Protein AF-Q8WR33-F1 (afdb_monomer_lite)

GO terms:
  GO:0005576 extracellular region (C, IDA)

Radius of gyration: 24.55 Å; chains: 1; bounding box: 61×37×87 Å

Foldseek 3Di:
DVVVVVVVVVVVVVVLVVLLVQLLVCLQVLVLVSNQVSVVPHDPDQPLVSLVVSCVVCVVPLVSLVSSLVNLLPHPDLVSSVVNLVSSVVSCVVNVVLLAPSLLSSLVSCVVVVVPDDDPNCSHLVNVLVVCLVCLLVLNCVRVQVCCVVPVVSNVVSLVVNLVVCLVPPDPSRLVSNLQVLVSHDDLLSSLSSLLSSLVSCLSCVVPDPCLVSLLSSLVSLVVSCVVCVPPDPVSVVSSVVSQVSSCSHPVSDGSVRSPVVNVVVVVD

pLDDT: mean 90.5, std 7.99, range [42.62, 97.31]

Sequence (269 aa):
MAGQRHLIEQAWQYGAQLQHELMLTSMESDRVQRALVLHSMLVNASLAEMVKESYQTHGADGRMVVRMLKFVRLLPGADERVAVYKQLAELLKSNGQDGRFPAVIFSTDVRQLEDRYKPDHAQYEGKVVERWLAELQAGTFHEVVEFARDYPEYFARVEEPLYETLKQQWSAEGLDRMVSFPNALPVGVQRVRALRALLETLLQHQGEQNNDVYLIRLAHETGRVEATVGQADAAVRQALDDVKKLFEQFKYQRGFPDYEALYKLFKGL

Organism: Anopheles gambiae (NCBI:txid7165)

Structure (mmCIF, N/CA/C/O backbone):
data_AF-Q8WR33-F1
#
_entry.id   AF-Q8WR33-F1
#
loop_
_atom_site.group_PDB
_atom_site.id
_atom_site.type_symbol
_atom_site.label_atom_id
_atom_site.label_alt_id
_atom_site.label_comp_id
_atom_site.label_asym_id
_atom_site.label_entity_id
_atom_site.label_seq_id
_atom_site.pdbx_PDB_ins_code
_atom_site.Cartn_x
_atom_site.Cartn_y
_atom_site.Cartn_z
_atom_site.occupancy
_atom_site.B_iso_or_equiv
_atom_site.auth_seq_id
_atom_site.auth_comp_id
_atom_site.auth_asym_id
_atom_site.auth_atom_id
_atom_site.pdbx_PDB_model_num
ATOM 1 N N . MET A 1 1 ? 27.072 0.225 -56.769 1.00 57.28 1 MET A N 1
ATOM 2 C CA . MET A 1 1 ? 27.738 -0.152 -55.499 1.00 57.28 1 MET A CA 1
ATOM 3 C C . MET A 1 1 ? 27.413 0.808 -54.348 1.00 57.28 1 MET A C 1
ATOM 5 O O . MET A 1 1 ? 26.972 0.320 -53.319 1.00 57.28 1 MET A O 1
ATOM 9 N N . ALA A 1 2 ? 27.540 2.139 -54.493 1.00 59.50 2 ALA A N 1
ATOM 10 C CA . ALA A 1 2 ? 27.207 3.093 -53.414 1.00 59.50 2 ALA A CA 1
ATOM 11 C C . ALA A 1 2 ? 25.702 3.144 -53.045 1.00 59.50 2 ALA A C 1
ATOM 13 O O . ALA A 1 2 ? 25.361 3.109 -51.869 1.00 59.50 2 ALA A O 1
ATOM 14 N N . GLY A 1 3 ? 24.796 3.123 -54.033 1.00 64.94 3 GLY A N 1
ATOM 15 C CA . GLY A 1 3 ? 23.343 3.162 -53.780 1.00 64.94 3 GLY A CA 1
ATOM 16 C C . GLY A 1 3 ? 22.765 1.913 -53.096 1.00 64.94 3 GLY A C 1
ATOM 17 O O . GLY A 1 3 ? 21.827 2.022 -52.319 1.00 64.94 3 GLY A O 1
ATOM 18 N N . GLN A 1 4 ? 23.350 0.729 -53.317 1.00 68.44 4 GLN A N 1
ATOM 19 C CA . GLN A 1 4 ? 22.922 -0.509 -52.646 1.00 68.44 4 GLN A CA 1
ATOM 20 C C . GLN A 1 4 ? 23.341 -0.555 -51.172 1.00 68.44 4 GLN A C 1
ATOM 22 O O . GLN A 1 4 ? 22.573 -1.041 -50.352 1.00 68.44 4 GLN A O 1
ATOM 27 N N . ARG A 1 5 ? 24.523 -0.025 -50.819 1.00 71.31 5 ARG A N 1
ATOM 28 C CA . ARG A 1 5 ? 24.928 0.099 -49.408 1.00 71.31 5 ARG A CA 1
ATOM 29 C C . ARG A 1 5 ? 24.012 1.049 -48.645 1.00 71.31 5 ARG A C 1
ATOM 31 O O . ARG A 1 5 ? 23.553 0.690 -47.571 1.00 71.31 5 ARG A O 1
ATOM 38 N N . HIS A 1 6 ? 23.673 2.188 -49.247 1.00 77.25 6 HIS A N 1
ATOM 39 C CA . HIS A 1 6 ? 22.776 3.161 -48.629 1.00 77.25 6 HIS A CA 1
ATOM 40 C C . HIS A 1 6 ? 21.362 2.602 -48.378 1.00 77.25 6 HIS A C 1
ATOM 42 O O . HIS A 1 6 ? 20.799 2.811 -47.310 1.00 77.25 6 HIS A O 1
ATOM 48 N N . LEU A 1 7 ? 20.807 1.829 -49.322 1.00 78.81 7 LEU A N 1
ATOM 49 C CA . LEU A 1 7 ? 19.505 1.168 -49.147 1.00 78.81 7 LEU A CA 1
ATOM 50 C C . LEU A 1 7 ? 19.521 0.105 -48.041 1.00 78.81 7 LEU A C 1
ATOM 52 O O . LEU A 1 7 ? 18.553 -0.026 -47.298 1.00 78.81 7 LEU A O 1
ATOM 56 N N . ILE A 1 8 ? 20.618 -0.648 -47.920 1.00 80.31 8 ILE A N 1
ATOM 57 C CA . ILE A 1 8 ? 20.788 -1.621 -46.837 1.00 80.31 8 ILE A CA 1
ATOM 58 C C . ILE A 1 8 ? 20.859 -0.881 -45.497 1.00 80.31 8 ILE A C 1
ATOM 60 O O . ILE A 1 8 ? 20.110 -1.219 -44.590 1.00 80.31 8 ILE A O 1
ATOM 64 N N . GLU A 1 9 ? 21.677 0.166 -45.379 1.00 81.25 9 GLU A N 1
ATOM 65 C CA . GLU A 1 9 ? 21.775 0.982 -44.158 1.00 81.25 9 GLU A CA 1
ATOM 66 C C . GLU A 1 9 ? 20.418 1.560 -43.725 1.00 81.25 9 GLU A C 1
ATOM 68 O O . GLU A 1 9 ? 20.054 1.445 -42.556 1.00 81.25 9 GLU A O 1
ATOM 73 N N . GLN A 1 10 ? 19.629 2.097 -44.662 1.00 82.56 10 GLN A N 1
ATOM 74 C CA . GLN A 1 10 ? 18.275 2.589 -44.382 1.00 82.56 10 GLN A CA 1
ATOM 75 C C . GLN A 1 10 ? 17.331 1.476 -43.905 1.00 82.56 10 GLN A C 1
ATOM 77 O O . GLN A 1 10 ? 16.576 1.673 -42.955 1.00 82.56 10 GLN A O 1
ATOM 82 N N . ALA A 1 11 ? 17.380 0.292 -44.524 1.00 80.75 11 ALA A N 1
ATOM 83 C CA . ALA A 1 11 ? 16.562 -0.847 -44.110 1.00 80.75 11 ALA A CA 1
ATOM 84 C C . ALA A 1 11 ? 16.930 -1.344 -42.700 1.00 80.75 11 ALA A C 1
ATOM 86 O O . ALA A 1 11 ? 16.045 -1.689 -41.918 1.00 80.75 11 ALA A O 1
ATOM 87 N N . TRP A 1 12 ? 18.221 -1.334 -42.351 1.00 81.56 12 TRP A N 1
ATOM 88 C CA . TRP A 1 12 ? 18.694 -1.659 -41.003 1.00 81.56 12 TRP A CA 1
ATOM 89 C C . TRP A 1 12 ? 18.227 -0.634 -39.966 1.00 81.56 12 TRP A C 1
ATOM 91 O O . TRP A 1 12 ? 17.744 -1.023 -38.904 1.00 81.56 12 TRP A O 1
ATOM 101 N N . GLN A 1 13 ? 18.318 0.662 -40.278 1.00 83.75 13 GLN A N 1
ATOM 102 C CA . GLN A 1 13 ? 17.826 1.732 -39.402 1.00 83.75 13 GLN A CA 1
ATOM 103 C C . GLN A 1 13 ? 16.316 1.627 -39.172 1.00 83.75 13 GLN A C 1
ATOM 105 O O . GLN A 1 13 ? 15.862 1.690 -38.032 1.00 83.75 13 GLN A O 1
ATOM 110 N N . TYR A 1 14 ? 15.546 1.391 -40.236 1.00 84.38 14 TYR A N 1
ATOM 111 C CA . TYR A 1 14 ? 14.101 1.202 -40.136 1.00 84.38 14 TYR A CA 1
ATOM 112 C C . TYR A 1 14 ? 13.735 -0.042 -39.314 1.00 84.38 14 TYR A C 1
ATOM 114 O O . TYR A 1 14 ? 12.841 0.011 -38.473 1.00 84.38 14 TYR A O 1
ATOM 122 N N . GLY A 1 15 ? 14.454 -1.154 -39.503 1.00 84.19 15 GLY A N 1
ATOM 123 C CA . GLY A 1 15 ? 14.269 -2.365 -38.701 1.00 84.19 15 GLY A CA 1
ATOM 124 C C . GLY A 1 15 ? 14.523 -2.131 -37.208 1.00 84.19 15 GLY A C 1
ATOM 125 O O . GLY A 1 15 ? 13.718 -2.554 -36.379 1.00 84.19 15 GLY A O 1
ATOM 126 N N . ALA A 1 16 ? 15.594 -1.407 -36.867 1.00 83.88 16 ALA A N 1
ATOM 127 C CA . ALA A 1 16 ? 15.906 -1.043 -35.485 1.00 83.88 16 ALA A CA 1
ATOM 128 C C . ALA A 1 16 ? 14.832 -0.128 -34.871 1.00 83.88 16 ALA A C 1
ATOM 130 O O . ALA A 1 16 ? 14.416 -0.347 -33.732 1.00 83.88 16 ALA A O 1
ATOM 131 N N . GLN A 1 17 ? 14.335 0.849 -35.636 1.00 86.44 17 GLN A N 1
ATOM 132 C CA . GLN A 1 17 ? 13.246 1.724 -35.202 1.00 86.44 17 GLN A CA 1
ATOM 133 C C . GLN A 1 17 ? 11.950 0.939 -34.953 1.00 86.44 17 GLN A C 1
ATOM 135 O O . GLN A 1 17 ? 11.331 1.091 -33.903 1.00 86.44 17 GLN A O 1
ATOM 140 N N . LEU A 1 18 ? 11.565 0.048 -35.868 1.00 87.62 18 LEU A N 1
ATOM 141 C CA . LEU A 1 18 ? 10.365 -0.770 -35.700 1.00 87.62 18 LEU A CA 1
ATOM 142 C C . LEU A 1 18 ? 10.473 -1.675 -34.468 1.00 87.62 18 LEU A C 1
ATOM 144 O O . LEU A 1 18 ? 9.511 -1.842 -33.722 1.00 87.62 18 LEU A O 1
ATOM 148 N N . GLN A 1 19 ? 11.643 -2.267 -34.234 1.00 87.62 19 GLN A N 1
ATOM 149 C CA . GLN A 1 19 ? 11.875 -3.096 -33.057 1.00 87.62 19 GLN A CA 1
ATOM 150 C C . GLN A 1 19 ? 11.765 -2.291 -31.757 1.00 87.62 19 GLN A C 1
ATOM 152 O O . GLN A 1 19 ? 11.193 -2.789 -30.786 1.00 87.62 19 GLN A O 1
ATOM 157 N N . HIS A 1 20 ? 12.271 -1.056 -31.753 1.00 89.69 20 HIS A N 1
ATOM 158 C CA . HIS A 1 20 ? 12.122 -0.121 -30.645 1.00 89.69 20 HIS A CA 1
ATOM 159 C C . HIS A 1 20 ? 10.644 0.198 -30.366 1.00 89.69 20 HIS A C 1
ATOM 161 O O . HIS A 1 20 ? 10.171 -0.041 -29.254 1.00 89.69 20 HIS A O 1
ATOM 167 N N . GLU A 1 21 ? 9.887 0.625 -31.378 1.00 90.44 21 GLU A N 1
ATOM 168 C CA . GLU A 1 21 ? 8.456 0.936 -31.244 1.00 90.44 21 GLU A CA 1
ATOM 169 C C . GLU A 1 21 ? 7.646 -0.285 -30.780 1.00 90.44 21 GLU A C 1
ATOM 171 O O . GLU A 1 21 ? 6.784 -0.189 -29.901 1.00 90.44 21 GLU A O 1
ATOM 176 N N . LEU A 1 22 ? 7.954 -1.473 -31.314 1.00 91.81 22 LEU A N 1
ATOM 177 C CA . LEU A 1 22 ? 7.321 -2.725 -30.899 1.00 91.81 22 LEU A CA 1
ATOM 178 C C . LEU A 1 22 ? 7.649 -3.092 -29.451 1.00 91.81 22 LEU A C 1
ATOM 180 O O . LEU A 1 22 ? 6.805 -3.698 -28.781 1.00 91.81 22 LEU A O 1
ATOM 184 N N . MET A 1 23 ? 8.854 -2.777 -28.976 1.00 92.56 23 MET A N 1
ATOM 185 C CA . MET A 1 23 ? 9.262 -3.025 -27.597 1.00 92.56 23 MET A CA 1
ATOM 186 C C . MET A 1 23 ? 8.474 -2.124 -26.647 1.00 92.56 23 MET A C 1
ATOM 188 O O . MET A 1 23 ? 7.816 -2.656 -25.749 1.00 92.56 23 MET A O 1
ATOM 192 N N . LEU A 1 24 ? 8.447 -0.812 -26.912 1.00 92.19 24 LEU A N 1
ATOM 193 C CA . LEU A 1 24 ? 7.675 0.160 -26.132 1.00 92.19 24 LEU A CA 1
ATOM 194 C C . LEU A 1 24 ? 6.194 -0.205 -26.099 1.00 92.19 24 LEU A C 1
ATOM 196 O O . LEU A 1 24 ? 5.639 -0.422 -25.025 1.00 92.19 24 LEU A O 1
ATOM 200 N N . THR A 1 25 ? 5.592 -0.439 -27.266 1.00 93.12 25 THR A N 1
ATOM 201 C CA . THR A 1 25 ? 4.182 -0.841 -27.372 1.00 93.12 25 THR A CA 1
ATOM 202 C C . THR A 1 25 ? 3.904 -2.132 -26.595 1.00 93.12 25 THR A C 1
ATOM 204 O O . THR A 1 25 ? 2.851 -2.289 -25.973 1.00 93.12 25 THR A O 1
ATOM 207 N N . SER A 1 26 ? 4.834 -3.096 -26.624 1.00 93.50 26 SER A N 1
ATOM 208 C CA . SER A 1 26 ? 4.688 -4.354 -25.883 1.00 93.50 26 SER A CA 1
ATOM 209 C C . SER A 1 26 ? 4.760 -4.130 -24.374 1.00 93.50 26 SER A C 1
ATOM 211 O O . SER A 1 26 ? 3.958 -4.718 -23.651 1.00 93.50 26 SER A O 1
ATOM 213 N N . MET A 1 27 ? 5.673 -3.281 -23.900 1.00 93.75 27 MET A N 1
ATOM 214 C CA . MET A 1 27 ? 5.771 -2.889 -22.492 1.00 93.75 27 MET A CA 1
ATOM 215 C C . MET A 1 27 ? 4.498 -2.161 -22.044 1.00 93.75 27 MET A C 1
ATOM 217 O O . MET A 1 27 ? 3.855 -2.567 -21.075 1.00 93.75 27 MET A O 1
ATOM 221 N N . GLU A 1 28 ? 4.088 -1.141 -22.794 1.00 92.12 28 GLU A N 1
ATOM 222 C CA . GLU A 1 28 ? 2.896 -0.330 -22.543 1.00 92.12 28 GLU A CA 1
ATOM 223 C C . GLU A 1 28 ? 1.617 -1.160 -22.578 1.00 92.12 28 GLU A C 1
ATOM 225 O O . GLU A 1 28 ? 0.687 -0.860 -21.845 1.00 92.12 28 GLU A O 1
ATOM 230 N N . SER A 1 29 ? 1.568 -2.246 -23.354 1.00 92.25 29 SER A N 1
ATOM 231 C CA . SER A 1 29 ? 0.423 -3.169 -23.427 1.00 92.25 29 SER A CA 1
ATOM 232 C C . SER A 1 29 ? 0.486 -4.334 -22.424 1.00 92.25 29 SER A C 1
ATOM 234 O O . SER A 1 29 ? -0.241 -5.313 -22.586 1.00 92.25 29 SER A O 1
ATOM 236 N N . ASP A 1 30 ? 1.370 -4.273 -21.422 1.00 92.19 30 ASP A N 1
ATOM 237 C CA . ASP A 1 30 ? 1.617 -5.327 -20.419 1.00 92.19 30 ASP A CA 1
ATOM 238 C C . ASP A 1 30 ? 2.059 -6.692 -21.001 1.00 92.19 30 ASP A C 1
ATOM 240 O O . ASP A 1 30 ? 1.995 -7.739 -20.354 1.00 92.19 30 ASP A O 1
ATOM 244 N N . ARG A 1 31 ? 2.588 -6.707 -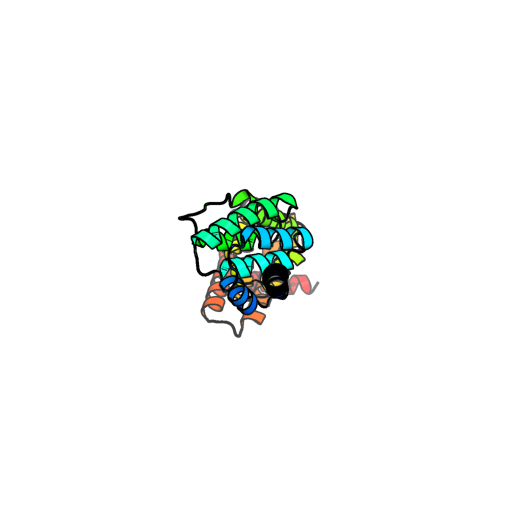22.230 1.00 93.69 31 ARG A N 1
ATOM 245 C CA . ARG A 1 31 ? 3.196 -7.888 -22.870 1.00 93.69 31 ARG A CA 1
ATOM 246 C C . ARG A 1 31 ? 4.680 -7.973 -22.516 1.00 93.69 31 ARG A C 1
ATOM 248 O O . ARG A 1 31 ? 5.544 -8.014 -23.393 1.00 93.69 31 ARG A O 1
ATOM 255 N N . VAL A 1 32 ? 4.973 -8.016 -21.217 1.00 91.44 32 VAL A N 1
ATOM 256 C CA . VAL A 1 32 ? 6.333 -7.845 -20.675 1.00 91.44 32 VAL A CA 1
ATOM 257 C C . VAL A 1 32 ? 7.323 -8.884 -21.206 1.00 91.44 32 VAL A C 1
ATOM 259 O O . VAL A 1 32 ? 8.436 -8.529 -21.573 1.00 91.44 32 VAL A O 1
ATOM 262 N N . GLN A 1 33 ? 6.920 -10.150 -21.355 1.00 91.88 33 GLN A N 1
ATOM 263 C CA . GLN A 1 33 ? 7.791 -11.185 -21.933 1.00 91.88 33 GLN A CA 1
ATOM 264 C C . GLN A 1 33 ? 8.222 -10.846 -23.366 1.00 91.88 33 GLN A C 1
ATOM 266 O O . GLN A 1 33 ? 9.390 -10.986 -23.716 1.00 91.88 33 GLN A O 1
ATOM 271 N N . ARG A 1 34 ? 7.289 -10.351 -24.189 1.00 92.50 34 ARG A N 1
ATOM 272 C CA . ARG A 1 34 ? 7.593 -9.923 -25.558 1.00 92.50 34 ARG A CA 1
ATOM 273 C C . ARG A 1 34 ? 8.510 -8.703 -25.557 1.00 92.50 34 ARG A C 1
ATOM 275 O O . ARG A 1 34 ? 9.449 -8.672 -26.344 1.00 92.50 34 ARG A O 1
ATOM 282 N N . ALA A 1 35 ? 8.263 -7.738 -24.672 1.00 93.00 35 ALA A N 1
ATOM 283 C CA . ALA A 1 35 ? 9.126 -6.569 -24.520 1.00 93.00 35 ALA A CA 1
ATOM 284 C C . ALA A 1 35 ? 10.563 -6.969 -24.139 1.00 93.00 35 ALA A C 1
ATOM 286 O O . ALA A 1 35 ? 11.506 -6.464 -24.735 1.00 93.00 35 ALA A O 1
ATOM 287 N N . LEU A 1 36 ? 10.740 -7.932 -23.225 1.00 91.25 36 LEU A N 1
ATOM 288 C CA . LEU A 1 36 ? 12.058 -8.438 -22.820 1.00 91.25 36 LEU A CA 1
ATOM 289 C C . LEU A 1 36 ? 12.792 -9.145 -23.967 1.00 91.25 36 LEU A C 1
ATOM 291 O O . LEU A 1 36 ? 13.982 -8.917 -24.166 1.00 91.25 36 LEU A O 1
ATOM 295 N N . VAL A 1 37 ? 12.085 -9.963 -24.756 1.00 91.75 37 VAL A N 1
ATOM 296 C CA . VAL A 1 37 ? 12.664 -10.595 -25.954 1.00 91.75 37 VAL A CA 1
ATOM 297 C C . VAL A 1 37 ? 13.111 -9.531 -26.954 1.00 91.75 37 VAL A C 1
ATOM 299 O O . VAL A 1 37 ? 14.246 -9.574 -27.422 1.00 91.75 37 VAL A O 1
ATOM 302 N N . LEU A 1 38 ? 12.257 -8.547 -27.247 1.00 90.56 38 LEU A N 1
ATOM 303 C CA . LEU A 1 38 ? 12.594 -7.457 -28.165 1.00 90.56 38 LEU A CA 1
ATOM 304 C C . LEU A 1 38 ? 13.779 -6.636 -27.654 1.00 90.56 38 LEU A C 1
ATOM 306 O O . LEU A 1 38 ? 14.664 -6.319 -28.442 1.00 90.56 38 LEU A O 1
ATOM 310 N N . HIS A 1 39 ? 13.835 -6.365 -26.349 1.00 89.25 39 HIS A N 1
ATOM 311 C CA . HIS A 1 39 ? 14.959 -5.693 -25.710 1.00 89.25 39 HIS A CA 1
ATOM 312 C C . HIS A 1 39 ? 16.270 -6.475 -25.862 1.00 89.25 39 HIS A C 1
ATOM 314 O O . HIS A 1 39 ? 17.272 -5.893 -26.261 1.00 89.25 39 HIS A O 1
ATOM 320 N N . SER A 1 40 ? 16.254 -7.797 -25.659 1.00 87.56 40 SER A N 1
ATOM 321 C CA . SER A 1 40 ? 17.449 -8.645 -25.811 1.00 87.56 40 SER A CA 1
ATOM 322 C C . SER A 1 40 ? 18.043 -8.647 -27.226 1.00 87.56 40 SER A C 1
ATOM 324 O O . SER A 1 40 ? 19.212 -8.973 -27.416 1.00 87.56 40 SER A O 1
ATOM 326 N N . MET A 1 41 ? 17.233 -8.289 -28.224 1.00 86.50 41 MET A N 1
ATOM 327 C CA . MET A 1 41 ? 17.626 -8.218 -29.627 1.00 86.50 41 MET A CA 1
ATOM 328 C C . MET A 1 41 ? 18.064 -6.803 -30.042 1.00 86.50 41 MET A C 1
ATOM 330 O O . MET A 1 41 ? 18.479 -6.619 -31.185 1.00 86.50 41 MET A O 1
ATOM 334 N N . LEU A 1 42 ? 17.897 -5.781 -29.190 1.00 82.81 42 LEU A N 1
ATOM 335 C CA . LEU A 1 42 ? 18.270 -4.403 -29.520 1.00 82.81 42 LEU A CA 1
ATOM 336 C C . LEU A 1 42 ? 19.788 -4.257 -29.428 1.00 82.81 42 LEU A C 1
ATOM 338 O O . LEU A 1 42 ? 20.409 -4.639 -28.440 1.00 82.81 42 LEU A O 1
ATOM 342 N N . VAL A 1 43 ? 20.388 -3.670 -30.460 1.00 71.31 43 VAL A N 1
ATOM 343 C CA . VAL A 1 43 ? 21.827 -3.396 -30.515 1.00 71.31 43 VAL A CA 1
ATOM 344 C C . VAL A 1 43 ? 22.035 -1.889 -30.377 1.00 71.31 43 VAL A C 1
ATOM 346 O O . VAL A 1 43 ? 21.437 -1.120 -31.123 1.00 71.31 43 VAL A O 1
ATOM 349 N N . ASN A 1 44 ? 22.901 -1.471 -29.446 1.00 67.19 44 ASN A N 1
ATOM 350 C CA . ASN A 1 44 ? 23.288 -0.070 -29.210 1.00 67.19 44 ASN A CA 1
ATOM 351 C C . ASN A 1 44 ? 22.146 0.882 -28.815 1.00 67.19 44 ASN A C 1
ATOM 353 O O . ASN A 1 44 ? 22.170 2.051 -29.195 1.00 67.19 44 ASN A O 1
ATOM 357 N N . ALA A 1 45 ? 21.162 0.411 -28.051 1.00 74.56 45 ALA A N 1
ATOM 358 C CA . ALA A 1 45 ? 20.061 1.257 -27.613 1.00 74.56 45 ALA A CA 1
ATOM 359 C C . ALA A 1 45 ? 19.996 1.370 -26.087 1.00 74.56 45 ALA A C 1
ATOM 361 O O . ALA A 1 45 ? 20.098 0.371 -25.375 1.00 74.56 45 ALA A O 1
ATOM 362 N N . SER A 1 46 ? 19.836 2.596 -25.584 1.00 84.31 46 SER A N 1
ATOM 363 C CA . SER A 1 46 ? 19.745 2.851 -24.149 1.00 84.31 46 SER A CA 1
ATOM 364 C C . SER A 1 46 ? 18.340 2.547 -23.651 1.00 84.31 46 SER A C 1
ATOM 366 O O . SER A 1 46 ? 17.394 3.288 -23.914 1.00 84.31 46 SER A O 1
ATOM 368 N N . LEU A 1 47 ? 18.201 1.478 -22.868 1.00 87.38 47 LEU A N 1
ATOM 369 C CA . LEU A 1 47 ? 16.925 1.122 -22.252 1.00 87.38 47 LEU A CA 1
ATOM 370 C C . LEU A 1 47 ? 16.351 2.255 -21.386 1.00 87.38 47 LEU A C 1
ATOM 372 O O . LEU A 1 47 ? 15.139 2.457 -21.338 1.00 87.38 47 LEU A O 1
ATOM 376 N N . ALA A 1 48 ? 17.222 3.020 -20.726 1.00 87.69 48 ALA A N 1
ATOM 377 C CA . ALA A 1 48 ? 16.821 4.159 -19.909 1.00 87.69 48 ALA A CA 1
ATOM 378 C C . ALA A 1 48 ? 16.205 5.289 -20.752 1.00 87.69 48 ALA A C 1
ATOM 380 O O . ALA A 1 48 ? 15.243 5.918 -20.313 1.00 87.69 48 ALA A O 1
ATOM 381 N N . GLU A 1 49 ? 16.718 5.526 -21.964 1.00 88.81 49 GLU A N 1
ATOM 382 C CA . GLU A 1 49 ? 16.147 6.505 -22.899 1.00 88.81 49 GLU A CA 1
ATOM 383 C C . GLU A 1 49 ? 14.781 6.047 -23.415 1.00 88.81 49 GLU A C 1
ATOM 385 O O . GLU A 1 49 ? 13.847 6.841 -23.428 1.00 88.81 49 GLU A O 1
ATOM 390 N N . MET A 1 50 ? 14.632 4.758 -23.727 1.00 87.56 50 MET A N 1
ATOM 391 C CA . MET A 1 50 ? 13.358 4.174 -24.169 1.00 87.56 50 MET A CA 1
ATOM 392 C C . MET A 1 50 ? 12.276 4.277 -23.089 1.00 87.56 50 MET A C 1
ATOM 394 O O . MET A 1 50 ? 11.158 4.725 -23.336 1.00 87.56 50 MET A O 1
ATOM 398 N N . VAL A 1 51 ? 12.611 3.912 -21.848 1.00 89.25 51 VAL A N 1
ATOM 399 C CA . VAL A 1 51 ? 11.681 4.051 -20.717 1.00 89.25 51 VAL A CA 1
ATOM 400 C C . VAL A 1 51 ? 11.337 5.520 -20.474 1.00 89.25 51 VAL A C 1
ATOM 402 O O . VAL A 1 51 ? 10.182 5.835 -20.194 1.00 89.25 51 VAL A O 1
ATOM 405 N N . LYS A 1 52 ? 12.303 6.432 -20.626 1.00 92.31 52 LYS A N 1
ATOM 406 C CA . LYS A 1 52 ? 12.061 7.874 -20.535 1.00 92.31 52 LYS A CA 1
ATOM 407 C C . LYS A 1 52 ? 11.110 8.370 -21.627 1.00 92.31 52 LYS A C 1
ATOM 409 O O . LYS A 1 52 ? 10.228 9.159 -21.307 1.00 92.31 52 LYS A O 1
ATOM 414 N N . GLU A 1 53 ? 11.255 7.918 -22.868 1.00 92.00 53 GLU A N 1
ATOM 415 C CA . GLU A 1 53 ? 10.362 8.267 -23.982 1.00 92.00 53 GLU A CA 1
ATOM 416 C C . GLU A 1 53 ? 8.918 7.831 -23.704 1.00 92.00 53 GLU A C 1
ATOM 418 O O . GLU A 1 53 ? 7.989 8.642 -23.754 1.00 92.00 53 GLU A O 1
ATOM 423 N N . SER A 1 54 ? 8.735 6.573 -23.300 1.00 91.19 54 SER A N 1
ATOM 424 C CA . SER A 1 54 ? 7.418 6.064 -22.910 1.00 91.19 54 SER A CA 1
ATOM 425 C C . SER A 1 54 ? 6.846 6.850 -21.719 1.00 91.19 54 SER A C 1
ATOM 427 O O . SER A 1 54 ? 5.674 7.231 -21.713 1.00 91.19 54 SER A O 1
ATOM 429 N N . TYR A 1 55 ? 7.681 7.201 -20.732 1.00 93.75 55 TYR A N 1
ATOM 430 C CA . TYR A 1 55 ? 7.270 8.018 -19.587 1.00 93.75 55 TYR A CA 1
ATOM 431 C C . TYR A 1 55 ? 6.875 9.447 -19.972 1.00 93.75 55 TYR A C 1
ATOM 433 O O . TYR A 1 55 ? 5.935 9.997 -19.408 1.00 93.75 55 TYR A O 1
ATOM 441 N N . GLN A 1 56 ? 7.553 10.077 -20.929 1.00 92.50 56 GLN A N 1
ATOM 442 C CA . GLN A 1 56 ? 7.182 11.420 -21.388 1.00 92.50 56 GLN A CA 1
ATOM 443 C C . GLN A 1 56 ? 5.771 11.448 -21.984 1.00 92.50 56 GLN A C 1
ATOM 445 O O . GLN A 1 56 ? 5.060 12.439 -21.824 1.00 92.50 56 GLN A O 1
ATOM 450 N N . THR A 1 57 ? 5.352 10.349 -22.609 1.00 91.50 57 THR A N 1
ATOM 451 C CA . THR A 1 57 ? 4.015 10.213 -23.199 1.00 91.50 57 THR A CA 1
ATOM 452 C C . THR A 1 57 ? 2.970 9.782 -22.168 1.00 91.50 57 THR A C 1
ATOM 454 O O . THR A 1 57 ? 1.849 10.292 -22.158 1.00 91.50 57 THR A O 1
ATOM 457 N N . HIS A 1 58 ? 3.327 8.856 -21.274 1.00 92.12 58 HIS A N 1
ATOM 458 C CA . HIS A 1 58 ? 2.368 8.137 -20.430 1.00 92.12 58 HIS A CA 1
ATOM 459 C C . HIS A 1 58 ? 2.559 8.320 -18.922 1.00 92.12 58 HIS A C 1
ATOM 461 O O . HIS A 1 58 ? 1.781 7.785 -18.138 1.00 92.12 58 HIS A O 1
ATOM 467 N N . GLY A 1 59 ? 3.552 9.088 -18.482 1.00 89.44 59 GLY A N 1
ATOM 468 C CA . GLY A 1 59 ? 3.952 9.195 -17.076 1.00 89.44 59 GLY A CA 1
ATOM 469 C C . GLY A 1 59 ? 2.897 9.808 -16.155 1.00 89.44 59 GLY A C 1
ATOM 470 O O . GLY A 1 59 ? 2.988 9.663 -14.939 1.00 89.44 59 GLY A O 1
ATOM 471 N N . ALA A 1 60 ? 1.884 10.485 -16.702 1.00 91.12 60 ALA A N 1
ATOM 472 C CA . ALA A 1 60 ? 0.732 10.951 -15.930 1.00 91.12 60 ALA A CA 1
ATOM 473 C C . ALA A 1 60 ? -0.221 9.805 -15.527 1.00 91.12 60 ALA A C 1
ATOM 475 O O . ALA A 1 60 ? -0.924 9.921 -14.524 1.00 91.12 60 ALA A O 1
ATOM 476 N N . ASP A 1 61 ? -0.234 8.695 -16.272 1.00 91.94 61 ASP A N 1
ATOM 477 C CA . ASP A 1 61 ? -1.032 7.511 -15.963 1.00 91.94 61 ASP A CA 1
ATOM 478 C C . ASP A 1 61 ? -0.231 6.551 -15.073 1.00 91.94 61 ASP A C 1
ATOM 480 O O . ASP A 1 61 ? 0.656 5.824 -15.530 1.00 91.94 61 ASP A O 1
ATOM 484 N N . GLY A 1 62 ? -0.590 6.499 -13.787 1.00 91.56 62 GLY A N 1
ATOM 485 C CA . GLY A 1 62 ? 0.056 5.616 -12.817 1.00 91.56 62 GLY A CA 1
ATOM 486 C C . GLY A 1 62 ? 0.033 4.137 -13.226 1.00 91.56 62 GLY A C 1
ATOM 487 O O . GLY A 1 62 ? 0.977 3.409 -12.926 1.00 91.56 62 GLY A O 1
ATOM 488 N N . ARG A 1 63 ? -0.983 3.673 -13.972 1.00 91.31 63 ARG A N 1
ATOM 489 C CA . ARG A 1 63 ? -1.028 2.285 -14.464 1.00 91.31 63 ARG A CA 1
ATOM 490 C C . ARG A 1 63 ? 0.038 2.034 -15.525 1.00 91.31 63 ARG A C 1
ATOM 492 O O . ARG A 1 63 ? 0.628 0.954 -15.529 1.00 91.31 63 ARG A O 1
ATOM 499 N N . MET A 1 64 ? 0.314 3.006 -16.397 1.00 93.56 64 MET A N 1
ATOM 500 C CA . MET A 1 64 ? 1.409 2.887 -17.367 1.00 93.56 64 MET A CA 1
ATOM 501 C C . MET A 1 64 ? 2.766 2.908 -16.666 1.00 93.56 64 MET A C 1
ATOM 503 O O . MET A 1 64 ? 3.611 2.066 -16.966 1.00 93.56 64 MET A O 1
ATOM 507 N N . VAL A 1 65 ? 2.945 3.776 -15.665 1.00 95.19 65 VAL A N 1
ATOM 508 C CA . VAL A 1 65 ? 4.170 3.799 -14.847 1.00 95.19 65 VAL A CA 1
ATOM 509 C C . VAL A 1 65 ? 4.404 2.448 -14.165 1.00 95.19 65 VAL A C 1
ATOM 511 O O . VAL A 1 65 ? 5.524 1.941 -14.164 1.00 95.19 65 VAL A O 1
ATOM 514 N N . VAL A 1 66 ? 3.355 1.795 -13.657 1.00 94.38 66 VAL A N 1
ATOM 515 C CA . VAL A 1 66 ? 3.486 0.442 -13.094 1.00 94.38 66 VAL A CA 1
ATOM 516 C C . VAL A 1 66 ? 3.875 -0.602 -14.140 1.00 94.38 66 VAL A C 1
ATOM 518 O O . VAL A 1 66 ? 4.683 -1.479 -13.836 1.00 94.38 66 VAL A O 1
ATOM 521 N N . ARG A 1 67 ? 3.370 -0.521 -15.376 1.00 94.38 67 ARG A N 1
ATOM 522 C CA . ARG A 1 67 ? 3.812 -1.423 -16.459 1.00 94.38 67 ARG A CA 1
ATOM 523 C C . ARG A 1 67 ? 5.303 -1.255 -16.752 1.00 94.38 67 ARG A C 1
ATOM 525 O O . ARG A 1 67 ? 6.002 -2.257 -16.902 1.00 94.38 67 ARG A O 1
ATOM 532 N N . MET A 1 68 ? 5.801 -0.017 -16.747 1.00 94.94 68 MET A N 1
ATOM 533 C CA . MET A 1 68 ? 7.234 0.270 -16.877 1.00 94.94 68 MET A CA 1
ATOM 534 C C . MET A 1 68 ? 8.026 -0.329 -15.707 1.00 94.94 68 MET A C 1
ATOM 536 O O . MET A 1 68 ? 8.984 -1.061 -15.938 1.00 94.94 68 MET A O 1
ATOM 540 N N . LEU A 1 69 ? 7.601 -0.105 -14.457 1.00 95.62 69 LEU A N 1
ATOM 541 C CA . LEU A 1 69 ? 8.249 -0.679 -13.266 1.00 95.62 69 LEU A CA 1
ATOM 542 C C . LEU A 1 69 ? 8.277 -2.215 -13.316 1.00 95.62 69 LEU A C 1
ATOM 544 O O . LEU A 1 69 ? 9.320 -2.828 -13.100 1.00 95.62 69 LEU A O 1
ATOM 548 N N . LYS A 1 70 ? 7.162 -2.846 -13.704 1.00 95.31 70 LYS A N 1
ATOM 549 C CA . LYS A 1 70 ? 7.064 -4.300 -13.886 1.00 95.31 70 LYS A CA 1
ATOM 550 C C . LYS A 1 70 ? 8.048 -4.811 -14.937 1.00 95.31 70 LYS A C 1
ATOM 552 O O . LYS A 1 70 ? 8.652 -5.861 -14.723 1.00 95.31 70 LYS A O 1
ATOM 557 N N . PHE A 1 71 ? 8.199 -4.100 -16.053 1.00 95.31 71 PHE A N 1
ATOM 558 C CA . PHE A 1 71 ? 9.180 -4.434 -17.082 1.00 95.31 71 PHE A CA 1
ATOM 559 C C . PHE A 1 71 ? 10.612 -4.332 -16.544 1.00 95.31 71 PHE A C 1
ATOM 561 O O . PHE A 1 71 ? 11.360 -5.302 -16.654 1.00 95.31 71 PHE A O 1
ATOM 568 N N . VAL A 1 72 ? 10.960 -3.228 -15.873 1.00 95.25 72 VAL A N 1
ATOM 569 C CA . VAL A 1 72 ? 12.296 -3.026 -15.286 1.00 95.25 72 VAL A CA 1
ATOM 570 C C . VAL A 1 72 ? 12.623 -4.106 -14.259 1.00 95.25 72 VAL A C 1
ATOM 572 O O . VAL A 1 72 ? 13.697 -4.700 -14.308 1.00 95.25 72 VAL A O 1
ATOM 575 N N . ARG A 1 73 ? 11.687 -4.437 -13.366 1.00 95.31 73 ARG A N 1
ATOM 576 C CA . ARG A 1 73 ? 11.854 -5.497 -12.361 1.00 95.31 73 ARG A CA 1
ATOM 577 C C . ARG A 1 73 ? 12.235 -6.848 -12.966 1.00 95.31 73 ARG A C 1
ATOM 579 O O . ARG A 1 73 ? 12.958 -7.609 -12.328 1.00 95.31 73 ARG A O 1
ATOM 586 N N . LEU A 1 74 ? 11.755 -7.143 -14.173 1.00 94.81 74 LEU A N 1
ATOM 587 C CA . LEU A 1 74 ? 11.972 -8.418 -14.857 1.00 94.81 74 LEU A CA 1
ATOM 588 C C . LEU A 1 74 ? 13.197 -8.431 -15.784 1.00 94.81 74 LEU A C 1
ATOM 590 O O . LEU A 1 74 ? 13.480 -9.466 -16.387 1.00 94.81 74 LEU A O 1
ATOM 594 N N . LEU A 1 75 ? 13.947 -7.330 -15.883 1.00 93.31 75 LEU A N 1
ATOM 595 C CA . LEU A 1 75 ? 15.229 -7.331 -16.587 1.00 93.31 75 LEU A CA 1
ATOM 596 C C . LEU A 1 75 ? 16.218 -8.270 -15.884 1.00 93.31 75 LEU A C 1
ATOM 598 O O . LEU A 1 75 ? 16.273 -8.280 -14.651 1.00 93.31 75 LEU A O 1
ATOM 602 N N . PRO A 1 76 ? 17.044 -9.027 -16.623 1.00 89.62 76 PRO A N 1
ATOM 603 C CA . PRO A 1 76 ? 17.963 -9.993 -16.026 1.00 89.62 76 PRO A CA 1
ATOM 604 C C . PRO A 1 76 ? 19.130 -9.326 -15.275 1.00 89.62 76 PRO A C 1
ATOM 606 O O . PRO A 1 76 ? 19.501 -9.777 -14.187 1.00 89.62 76 PRO A O 1
ATOM 609 N N . GLY A 1 77 ? 19.688 -8.233 -15.807 1.00 91.00 77 GLY A N 1
ATOM 610 C CA . GLY A 1 77 ? 20.884 -7.576 -15.269 1.00 91.00 77 GLY A CA 1
ATOM 611 C C . GLY A 1 77 ? 20.596 -6.620 -14.108 1.00 91.00 77 GLY A C 1
ATOM 612 O O . GLY A 1 77 ? 19.834 -5.671 -14.257 1.00 91.00 77 GLY A O 1
ATOM 613 N N . ALA A 1 78 ? 21.242 -6.820 -12.954 1.00 92.62 78 ALA A N 1
ATOM 614 C CA . ALA A 1 78 ? 21.053 -5.952 -11.785 1.00 92.62 78 ALA A CA 1
ATOM 615 C C . ALA A 1 78 ? 21.516 -4.505 -12.024 1.00 92.62 78 ALA A C 1
ATOM 617 O O . ALA A 1 78 ? 20.820 -3.572 -11.629 1.00 92.62 78 ALA A O 1
ATOM 618 N N . ASP A 1 79 ? 22.650 -4.313 -12.699 1.00 92.12 79 ASP A N 1
ATOM 619 C CA . ASP A 1 79 ? 23.193 -2.974 -12.963 1.00 92.12 79 ASP A CA 1
ATOM 620 C C . ASP A 1 79 ? 22.329 -2.204 -13.972 1.00 92.12 79 ASP A C 1
ATOM 622 O O . ASP A 1 79 ? 22.098 -1.005 -13.814 1.00 92.12 79 ASP A O 1
ATOM 626 N N . GLU A 1 80 ? 21.770 -2.911 -14.956 1.00 92.00 80 GLU A N 1
ATOM 627 C CA . GLU A 1 80 ? 20.808 -2.351 -15.905 1.00 92.00 80 GLU A CA 1
ATOM 628 C C . GLU A 1 80 ? 19.507 -1.945 -15.203 1.00 92.00 80 GLU A C 1
ATOM 630 O O . GLU A 1 80 ? 19.048 -0.815 -15.376 1.00 92.00 80 GLU A O 1
ATOM 635 N N . ARG A 1 81 ? 18.962 -2.804 -14.324 1.00 94.81 81 ARG A N 1
ATOM 636 C CA . ARG A 1 81 ? 17.814 -2.443 -13.473 1.00 94.81 81 ARG A CA 1
ATOM 637 C C . ARG A 1 81 ? 18.083 -1.166 -12.690 1.00 94.81 81 ARG A C 1
ATOM 639 O O . ARG A 1 81 ? 17.254 -0.262 -12.695 1.00 94.81 81 ARG A O 1
ATOM 646 N N . VAL A 1 82 ? 19.243 -1.068 -12.042 1.00 95.06 82 VAL A N 1
ATOM 647 C CA . VAL A 1 82 ? 19.630 0.117 -11.263 1.00 95.06 82 VAL A CA 1
ATOM 648 C C . VAL A 1 82 ? 19.710 1.368 -12.138 1.00 95.06 82 VAL A C 1
ATOM 650 O O . VAL A 1 82 ? 19.223 2.421 -11.724 1.00 95.06 82 VAL A O 1
ATOM 653 N N . ALA A 1 83 ? 20.295 1.278 -13.334 1.00 93.50 83 ALA A N 1
ATOM 654 C CA . ALA A 1 83 ? 20.385 2.409 -14.253 1.00 93.50 83 ALA A CA 1
ATOM 655 C C . ALA A 1 83 ? 18.993 2.936 -14.638 1.00 93.50 83 ALA A C 1
ATOM 657 O O . ALA A 1 83 ? 18.743 4.141 -14.556 1.00 93.50 83 ALA A O 1
ATOM 658 N N . VAL A 1 84 ? 18.064 2.038 -14.975 1.00 95.00 84 VAL A N 1
ATOM 659 C CA . VAL A 1 84 ? 16.697 2.431 -15.336 1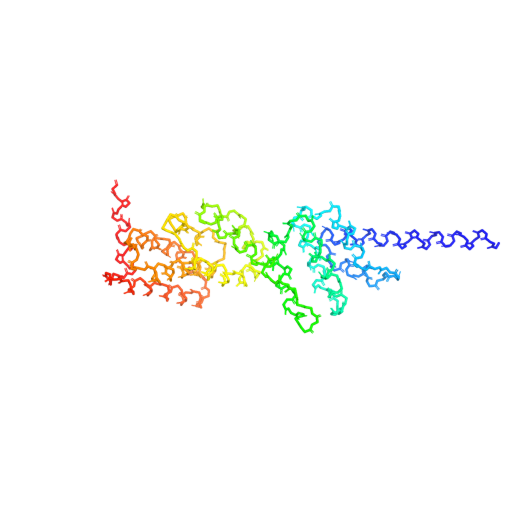.00 95.00 84 VAL A CA 1
ATOM 660 C C . VAL A 1 84 ? 15.906 2.918 -14.117 1.00 95.00 84 VAL A C 1
ATOM 662 O O . VAL A 1 84 ? 15.195 3.916 -14.220 1.00 95.00 84 VAL A O 1
ATOM 665 N N . TYR A 1 85 ? 16.067 2.308 -12.937 1.00 96.12 85 TYR A N 1
ATOM 666 C CA . TYR A 1 85 ? 15.427 2.795 -11.710 1.00 96.12 85 TYR A CA 1
ATOM 667 C C . TYR A 1 85 ? 15.884 4.200 -11.325 1.00 96.12 85 TYR A C 1
ATOM 669 O O . TYR A 1 85 ? 15.049 5.008 -10.935 1.00 96.12 85 TYR A O 1
ATOM 677 N N . LYS A 1 86 ? 17.171 4.535 -11.480 1.00 94.94 86 LYS A N 1
ATOM 678 C CA . LYS A 1 86 ? 17.658 5.910 -11.269 1.00 94.94 86 LYS A CA 1
ATOM 679 C C . LYS A 1 86 ? 16.984 6.900 -12.219 1.00 94.94 86 LYS A C 1
ATOM 681 O O . LYS A 1 86 ? 16.607 7.986 -11.795 1.00 94.94 86 LYS A O 1
ATOM 686 N N . GLN A 1 87 ? 16.792 6.518 -13.481 1.00 94.38 87 GLN A N 1
ATOM 687 C CA . GLN A 1 87 ? 16.076 7.353 -14.445 1.00 94.38 87 GLN A CA 1
ATOM 688 C C . GLN A 1 87 ? 14.595 7.516 -14.068 1.00 94.38 87 GLN A C 1
ATOM 690 O O . GLN A 1 87 ? 14.074 8.629 -14.120 1.00 94.38 87 GLN A O 1
ATOM 695 N N . LEU A 1 88 ? 13.923 6.434 -13.664 1.00 94.81 88 LEU A N 1
ATOM 696 C CA . LEU A 1 88 ? 12.530 6.468 -13.213 1.00 94.81 88 LEU A CA 1
ATOM 697 C C . LEU A 1 88 ? 12.355 7.293 -11.935 1.00 94.81 88 LEU A C 1
ATOM 699 O O . LEU A 1 88 ? 11.388 8.034 -11.834 1.00 94.81 88 LEU A O 1
ATOM 703 N N . ALA A 1 89 ? 13.300 7.232 -11.000 1.00 94.75 89 ALA A N 1
ATOM 704 C CA . ALA A 1 89 ? 13.290 8.016 -9.768 1.00 94.75 89 ALA A CA 1
ATOM 705 C C . ALA A 1 89 ? 13.168 9.528 -10.043 1.00 94.75 89 ALA A C 1
ATOM 707 O O . ALA A 1 89 ? 12.327 10.213 -9.461 1.00 94.75 89 ALA A O 1
ATOM 708 N N . GLU A 1 90 ? 13.961 10.039 -10.988 1.00 93.19 90 GLU A N 1
ATOM 709 C CA . GLU A 1 90 ? 13.903 11.446 -11.404 1.00 93.19 90 GLU A CA 1
ATOM 710 C C . GLU A 1 90 ? 12.602 11.778 -12.148 1.00 93.19 90 GLU A C 1
ATOM 712 O O . GLU A 1 90 ? 12.013 12.844 -11.955 1.00 93.19 90 GLU A O 1
ATOM 717 N N . LEU A 1 91 ? 12.108 10.847 -12.963 1.00 94.00 91 LEU A N 1
ATOM 718 C CA . LEU A 1 91 ? 10.862 11.019 -13.704 1.00 94.00 91 LEU A CA 1
ATOM 719 C C . LEU A 1 91 ? 9.635 11.049 -12.784 1.00 94.00 91 LEU A C 1
ATOM 721 O O . LEU A 1 91 ? 8.763 11.895 -12.983 1.00 94.00 91 LEU A O 1
ATOM 725 N N . LEU A 1 92 ? 9.596 10.207 -11.748 1.00 95.06 92 LEU A N 1
ATOM 726 C CA . LEU A 1 92 ? 8.518 10.179 -10.755 1.00 95.06 92 LEU A CA 1
ATOM 727 C C . LEU A 1 92 ? 8.374 11.530 -10.050 1.00 95.06 92 LEU A C 1
ATOM 729 O O . LEU A 1 92 ? 7.263 12.031 -9.887 1.00 95.06 92 LEU A O 1
ATOM 733 N N . LYS A 1 93 ? 9.500 12.152 -9.687 1.00 94.00 93 LYS A N 1
ATOM 734 C CA . LYS A 1 93 ? 9.514 13.495 -9.094 1.00 94.00 93 LYS A CA 1
ATOM 735 C C . LYS A 1 93 ? 9.054 14.567 -10.077 1.00 94.00 93 LYS A C 1
ATOM 737 O O . LYS A 1 93 ? 8.370 15.505 -9.679 1.00 94.00 93 LYS A O 1
ATOM 742 N N . SER A 1 94 ? 9.414 14.442 -11.357 1.00 91.31 94 SER A N 1
ATOM 743 C CA . SER A 1 94 ? 9.152 15.485 -12.360 1.00 91.31 94 SER A CA 1
ATOM 744 C C . SER A 1 94 ? 7.664 15.800 -12.571 1.00 91.31 94 SER A C 1
ATOM 746 O O . SER A 1 94 ? 7.332 16.902 -13.001 1.00 91.31 94 SER A O 1
ATOM 748 N N . ASN A 1 95 ? 6.769 14.858 -12.263 1.00 88.94 95 ASN A N 1
ATOM 749 C CA . ASN A 1 95 ? 5.327 14.996 -12.469 1.00 88.94 95 ASN A CA 1
ATOM 750 C C . ASN A 1 95 ? 4.478 14.593 -11.245 1.00 88.94 95 ASN A C 1
ATOM 752 O O . ASN A 1 95 ? 3.280 14.348 -11.389 1.00 88.94 95 ASN A O 1
ATOM 756 N N . GLY A 1 96 ? 5.080 14.520 -10.053 1.00 88.88 96 GLY A N 1
ATOM 757 C CA . GLY A 1 96 ? 4.380 14.240 -8.792 1.00 88.88 96 GLY A CA 1
ATOM 758 C C . GLY A 1 96 ? 3.921 12.789 -8.598 1.00 88.88 96 GLY A C 1
ATOM 759 O O . GLY A 1 96 ? 3.115 12.513 -7.705 1.00 88.88 96 GLY A O 1
ATOM 760 N N . GLN A 1 97 ? 4.395 11.850 -9.423 1.00 91.38 97 GLN A N 1
ATOM 761 C CA . GLN A 1 97 ? 4.138 10.418 -9.230 1.00 91.38 97 GLN A CA 1
ATOM 762 C C . GLN A 1 97 ? 4.936 9.838 -8.053 1.00 91.38 97 GLN A C 1
ATOM 764 O O . GLN A 1 97 ? 4.581 8.772 -7.555 1.00 91.38 97 GLN A O 1
ATOM 769 N N . ASP A 1 98 ? 5.961 10.545 -7.566 1.00 93.12 98 ASP A N 1
ATOM 770 C CA . ASP A 1 98 ? 6.694 10.230 -6.333 1.00 93.12 98 ASP A CA 1
ATOM 771 C C . ASP A 1 98 ? 5.801 10.253 -5.081 1.00 93.12 98 ASP A C 1
ATOM 773 O O . ASP A 1 98 ? 6.106 9.586 -4.101 1.00 93.12 98 ASP A O 1
ATOM 777 N N . GLY A 1 99 ? 4.664 10.953 -5.128 1.00 92.62 99 GLY A N 1
ATOM 778 C CA . GLY A 1 99 ? 3.645 10.926 -4.080 1.00 92.62 99 GLY A CA 1
ATOM 779 C C . GLY A 1 99 ? 2.462 9.997 -4.358 1.00 92.62 99 GLY A C 1
ATOM 780 O O . GLY A 1 99 ? 1.490 10.053 -3.614 1.00 92.62 99 GLY A O 1
ATOM 781 N N . ARG A 1 100 ? 2.459 9.190 -5.428 1.00 93.94 100 ARG A N 1
ATOM 782 C CA . ARG A 1 100 ? 1.326 8.334 -5.860 1.00 93.94 100 ARG A CA 1
ATOM 783 C C . ARG A 1 100 ? 1.664 6.848 -5.734 1.00 93.94 100 ARG A C 1
ATOM 785 O O . ARG A 1 100 ? 2.819 6.479 -5.553 1.00 93.94 100 ARG A O 1
ATOM 792 N N . PHE A 1 101 ? 0.669 5.972 -5.886 1.00 93.69 101 PHE A N 1
ATOM 793 C CA . PHE A 1 101 ? 0.866 4.526 -5.728 1.00 93.69 101 PHE A CA 1
ATOM 794 C C . PHE A 1 101 ? 2.033 3.890 -6.531 1.00 93.69 101 PHE A C 1
ATOM 796 O O . PHE A 1 101 ? 2.618 2.933 -6.015 1.00 93.69 101 PHE A O 1
ATOM 803 N N . PRO A 1 102 ? 2.465 4.381 -7.720 1.00 95.75 102 PRO A N 1
ATOM 804 C CA . PRO A 1 102 ? 3.654 3.837 -8.381 1.00 95.75 102 PRO A CA 1
ATOM 805 C C . PRO A 1 102 ? 4.936 3.973 -7.545 1.00 95.75 102 PRO A C 1
ATOM 807 O O . PRO A 1 102 ? 5.821 3.124 -7.642 1.00 95.75 102 PRO A O 1
ATOM 810 N N . ALA A 1 103 ? 5.031 4.988 -6.681 1.00 96.31 103 ALA A N 1
ATOM 811 C CA . ALA A 1 103 ? 6.182 5.207 -5.810 1.00 96.31 103 ALA A CA 1
ATOM 812 C C . ALA A 1 103 ? 6.335 4.128 -4.721 1.00 96.31 103 ALA A C 1
ATOM 814 O O . ALA A 1 103 ? 7.461 3.828 -4.316 1.00 96.31 103 ALA A O 1
ATOM 815 N N . VAL A 1 104 ? 5.235 3.490 -4.295 1.00 96.50 104 VAL A N 1
ATOM 816 C CA . VAL A 1 104 ? 5.261 2.326 -3.383 1.00 96.50 104 VAL A CA 1
ATOM 817 C C . VAL A 1 104 ? 5.871 1.113 -4.083 1.00 96.50 104 VAL A C 1
ATOM 819 O O . VAL A 1 104 ? 6.725 0.426 -3.522 1.00 96.50 104 VAL A O 1
ATOM 822 N N . ILE A 1 105 ? 5.468 0.872 -5.334 1.00 96.31 105 ILE A N 1
ATOM 823 C CA . ILE A 1 105 ? 5.994 -0.227 -6.154 1.00 96.31 105 ILE A CA 1
ATOM 824 C C . ILE A 1 105 ? 7.481 -0.005 -6.431 1.00 96.31 105 ILE A C 1
ATOM 826 O O . ILE A 1 105 ? 8.288 -0.890 -6.153 1.00 96.31 105 ILE A O 1
ATOM 830 N N . PHE A 1 106 ? 7.851 1.200 -6.873 1.00 96.81 106 PHE A N 1
ATOM 831 C CA . PHE A 1 106 ? 9.245 1.595 -7.061 1.00 96.81 106 PHE A CA 1
ATOM 832 C C . PHE A 1 106 ? 10.075 1.362 -5.793 1.00 96.81 106 PHE A C 1
ATOM 834 O O . PHE A 1 106 ? 11.091 0.673 -5.847 1.00 96.81 106 PHE A O 1
ATOM 841 N N . SER A 1 107 ? 9.618 1.879 -4.647 1.00 95.69 107 SER A N 1
ATOM 842 C CA . SER A 1 107 ? 10.317 1.743 -3.363 1.00 95.69 107 SER A CA 1
ATOM 843 C C . SER A 1 107 ? 10.480 0.288 -2.943 1.00 95.69 107 SER A C 1
ATOM 845 O O . SER A 1 107 ? 11.531 -0.098 -2.445 1.00 95.69 107 SER A O 1
ATOM 847 N N . THR A 1 108 ? 9.472 -0.545 -3.185 1.00 94.06 108 THR A N 1
ATOM 848 C CA . THR A 1 108 ? 9.545 -1.977 -2.896 1.00 94.06 108 THR A CA 1
ATOM 849 C C . THR A 1 108 ? 10.550 -2.696 -3.796 1.00 94.06 108 THR A C 1
ATOM 851 O O . THR A 1 108 ? 11.311 -3.539 -3.317 1.00 94.06 108 THR A O 1
ATOM 854 N N . ASP A 1 109 ? 10.549 -2.393 -5.093 1.00 94.50 109 ASP A N 1
ATOM 855 C CA . ASP A 1 109 ? 11.381 -3.095 -6.069 1.00 94.50 109 ASP A CA 1
ATOM 856 C C . ASP A 1 109 ? 12.871 -2.774 -5.875 1.00 94.50 109 ASP A C 1
ATOM 858 O O . ASP A 1 109 ? 13.719 -3.666 -5.939 1.00 94.50 109 ASP A O 1
ATOM 862 N N . VAL A 1 110 ? 13.195 -1.514 -5.569 1.00 94.75 110 VAL A N 1
ATOM 863 C CA . VAL A 1 110 ? 14.579 -1.070 -5.331 1.00 94.75 110 VAL A CA 1
ATOM 864 C C . VAL A 1 110 ? 15.148 -1.526 -3.986 1.00 94.75 110 VAL A C 1
ATOM 866 O O . VAL A 1 110 ? 16.366 -1.653 -3.892 1.00 94.75 110 VAL A O 1
ATOM 869 N N . ARG A 1 111 ? 14.319 -1.873 -2.983 1.00 91.81 111 ARG A N 1
ATOM 870 C CA . ARG A 1 111 ? 14.801 -2.474 -1.715 1.00 91.81 111 ARG A CA 1
ATOM 871 C C . ARG A 1 111 ? 15.623 -3.746 -1.949 1.00 91.81 111 ARG A C 1
ATOM 873 O O . ARG A 1 111 ? 16.585 -4.017 -1.240 1.00 91.81 111 ARG A O 1
ATOM 880 N N . GLN A 1 112 ? 15.293 -4.520 -2.986 1.00 88.06 112 GLN A N 1
ATOM 881 C CA . GLN A 1 112 ? 16.042 -5.733 -3.352 1.00 88.06 112 GLN A CA 1
ATOM 882 C C . GLN A 1 112 ? 17.422 -5.438 -3.970 1.00 88.06 112 GLN A C 1
ATOM 884 O O . GLN A 1 112 ? 18.188 -6.363 -4.229 1.00 88.06 112 GLN A O 1
ATOM 889 N N . LEU A 1 113 ? 17.720 -4.165 -4.243 1.00 92.00 113 LEU A N 1
ATOM 890 C CA . LEU A 1 113 ? 18.932 -3.675 -4.900 1.00 92.00 113 LEU A CA 1
ATOM 891 C C . LEU A 1 113 ? 19.691 -2.666 -4.018 1.00 92.00 113 LEU A C 1
ATOM 893 O O . LEU A 1 113 ? 20.518 -1.908 -4.528 1.00 92.00 113 LEU A O 1
ATOM 897 N N . GLU A 1 114 ? 19.419 -2.637 -2.708 1.00 90.44 114 GLU A N 1
ATOM 898 C CA . GLU A 1 114 ? 20.016 -1.682 -1.761 1.00 90.44 114 GLU A CA 1
ATOM 899 C C . GLU A 1 114 ? 21.548 -1.742 -1.693 1.00 90.44 114 GLU A C 1
ATOM 901 O O . GLU A 1 114 ? 22.190 -0.762 -1.310 1.00 90.44 114 GLU A O 1
ATOM 906 N N . ASP A 1 115 ? 22.156 -2.862 -2.082 1.00 92.00 115 ASP A N 1
ATOM 907 C CA . ASP A 1 115 ? 23.608 -2.996 -2.203 1.00 92.00 115 ASP A CA 1
ATOM 908 C C . ASP A 1 115 ? 24.195 -2.103 -3.313 1.00 92.00 115 ASP A C 1
ATOM 910 O O . ASP A 1 115 ? 25.359 -1.711 -3.241 1.00 92.00 115 ASP A O 1
ATOM 914 N N . ARG A 1 116 ? 23.386 -1.739 -4.316 1.00 93.69 116 ARG A N 1
ATOM 915 C CA . ARG A 1 116 ? 23.788 -0.947 -5.492 1.00 93.69 116 ARG A CA 1
ATOM 916 C C . ARG A 1 116 ? 23.142 0.435 -5.557 1.00 93.69 116 ARG A C 1
ATOM 918 O O . ARG A 1 116 ? 23.728 1.362 -6.121 1.00 93.69 116 ARG A O 1
ATOM 925 N N . TYR A 1 117 ? 21.923 0.583 -5.046 1.00 93.25 117 TYR A N 1
ATOM 926 C CA . TYR A 1 117 ? 21.162 1.826 -5.125 1.00 93.25 117 TYR A CA 1
ATOM 927 C C . TYR A 1 117 ? 20.233 1.993 -3.928 1.00 93.25 117 TYR A C 1
ATOM 929 O O . TYR A 1 117 ? 19.383 1.150 -3.670 1.00 93.25 117 TYR A O 1
ATOM 937 N N . LYS A 1 118 ? 20.382 3.121 -3.230 1.00 91.88 118 LYS A N 1
ATOM 938 C CA . LYS A 1 118 ? 19.586 3.482 -2.056 1.00 91.88 118 LYS A CA 1
ATOM 939 C C . LYS A 1 118 ? 18.842 4.787 -2.330 1.00 91.88 118 LYS A C 1
ATOM 941 O O . LYS A 1 118 ? 19.423 5.856 -2.130 1.00 91.88 118 LYS A O 1
ATOM 946 N N . PRO A 1 119 ? 17.615 4.735 -2.870 1.00 89.94 119 PRO A N 1
ATOM 947 C CA . PRO A 1 119 ? 16.790 5.926 -2.967 1.00 89.94 119 PRO A CA 1
ATOM 948 C C . PRO A 1 119 ? 16.334 6.376 -1.578 1.00 89.94 119 PRO A C 1
ATOM 950 O O . PRO A 1 119 ? 16.245 5.584 -0.642 1.00 89.94 119 PRO A O 1
ATOM 953 N N . ASP A 1 120 ? 16.004 7.658 -1.458 1.00 91.94 120 ASP A N 1
ATOM 954 C CA . ASP A 1 120 ? 15.345 8.175 -0.263 1.00 91.94 120 ASP A CA 1
ATOM 955 C C . ASP A 1 120 ? 13.881 7.711 -0.239 1.00 91.94 120 ASP A C 1
ATOM 957 O O . ASP A 1 120 ? 13.012 8.330 -0.852 1.00 91.94 120 ASP A O 1
ATOM 961 N N . HIS A 1 121 ? 13.613 6.602 0.453 1.00 91.56 121 HIS A N 1
ATOM 962 C CA . HIS A 1 121 ? 12.275 6.018 0.564 1.00 91.56 121 HIS A CA 1
ATOM 963 C C . HIS A 1 121 ? 11.239 6.972 1.179 1.00 91.56 121 HIS A C 1
ATOM 965 O O . HIS A 1 121 ? 10.056 6.853 0.857 1.00 91.56 121 HIS A O 1
ATOM 971 N N . ALA A 1 122 ? 11.655 7.949 1.996 1.00 92.38 122 ALA A N 1
ATOM 972 C CA . ALA A 1 122 ? 10.736 8.935 2.562 1.00 92.38 122 ALA A CA 1
ATOM 973 C C . ALA A 1 122 ? 10.152 9.852 1.475 1.00 92.38 122 ALA A C 1
ATOM 975 O O . ALA A 1 122 ? 8.985 10.228 1.539 1.00 92.38 122 ALA A O 1
ATOM 976 N N . GLN A 1 123 ? 10.927 10.145 0.426 1.00 93.50 123 GLN A N 1
ATOM 977 C CA . GLN A 1 123 ? 10.483 10.959 -0.713 1.00 93.50 123 GLN A CA 1
ATOM 978 C C . GLN A 1 123 ? 9.576 10.209 -1.694 1.00 93.50 123 GLN A C 1
ATOM 980 O O . GLN A 1 123 ? 9.073 10.831 -2.626 1.00 93.50 123 GLN A O 1
ATOM 985 N N . TYR A 1 124 ? 9.381 8.904 -1.493 1.00 95.06 124 TYR A N 1
ATOM 986 C CA . TYR A 1 124 ? 8.558 8.044 -2.337 1.00 95.06 124 TYR A CA 1
ATOM 987 C C . TYR A 1 124 ? 7.453 7.389 -1.501 1.00 95.06 124 TYR A C 1
ATOM 989 O O . TYR A 1 124 ? 6.414 7.995 -1.258 1.00 95.06 124 TYR A O 1
ATOM 997 N N . GLU A 1 125 ? 7.689 6.173 -0.998 1.00 95.31 125 GLU A N 1
ATOM 998 C CA . GLU A 1 125 ? 6.739 5.440 -0.155 1.00 95.31 125 GLU A CA 1
ATOM 999 C C . GLU A 1 125 ? 6.257 6.264 1.045 1.00 95.31 125 GLU A C 1
ATOM 1001 O O . GLU A 1 125 ? 5.061 6.259 1.318 1.00 95.31 125 GLU A O 1
ATOM 1006 N N . GLY A 1 126 ? 7.144 7.027 1.696 1.00 95.69 126 GLY A N 1
ATOM 1007 C CA . GLY A 1 126 ? 6.778 7.894 2.821 1.00 95.69 126 GLY A CA 1
ATOM 1008 C C . GLY A 1 126 ? 5.700 8.922 2.463 1.00 95.69 126 GLY A C 1
ATOM 1009 O O . GLY A 1 126 ? 4.667 8.981 3.125 1.00 95.69 126 GLY A O 1
ATOM 1010 N N . LYS A 1 127 ? 5.872 9.660 1.357 1.00 95.81 127 LYS A N 1
ATOM 1011 C CA . LYS A 1 127 ? 4.859 10.614 0.865 1.00 95.81 127 LYS A CA 1
ATOM 1012 C C . LYS A 1 127 ? 3.523 9.943 0.557 1.00 95.81 127 LYS A C 1
ATOM 1014 O O . LYS A 1 127 ? 2.468 10.521 0.817 1.00 95.81 127 LYS A O 1
ATOM 1019 N N . VAL A 1 128 ? 3.558 8.743 -0.027 1.00 96.88 128 VAL A N 1
ATOM 1020 C CA . VAL A 1 128 ? 2.334 7.991 -0.338 1.00 96.88 128 VAL A CA 1
ATOM 1021 C C . VAL A 1 128 ? 1.630 7.566 0.943 1.00 96.88 128 VAL A C 1
ATOM 1023 O O . VAL A 1 128 ? 0.420 7.735 1.040 1.00 96.88 128 VAL A O 1
ATOM 1026 N N . VAL A 1 129 ? 2.379 7.058 1.924 1.00 97.31 129 VAL A N 1
ATOM 1027 C CA . VAL A 1 129 ? 1.861 6.661 3.238 1.00 97.31 129 VAL A CA 1
ATOM 1028 C C . VAL A 1 129 ? 1.199 7.840 3.943 1.00 97.31 129 VAL A C 1
ATOM 1030 O O . VAL A 1 129 ? 0.056 7.712 4.377 1.00 97.31 129 VAL A O 1
ATOM 1033 N N . GLU A 1 130 ? 1.865 8.993 4.004 1.00 96.31 130 GLU A N 1
ATOM 1034 C CA . GLU A 1 130 ? 1.308 10.206 4.610 1.00 96.31 130 GLU A CA 1
ATOM 1035 C C . GLU A 1 130 ? 0.016 10.641 3.910 1.00 96.31 130 GLU A C 1
ATOM 1037 O O . GLU A 1 130 ? -0.994 10.909 4.564 1.00 96.31 130 GLU A O 1
ATOM 1042 N N . ARG A 1 131 ? 0.010 10.658 2.570 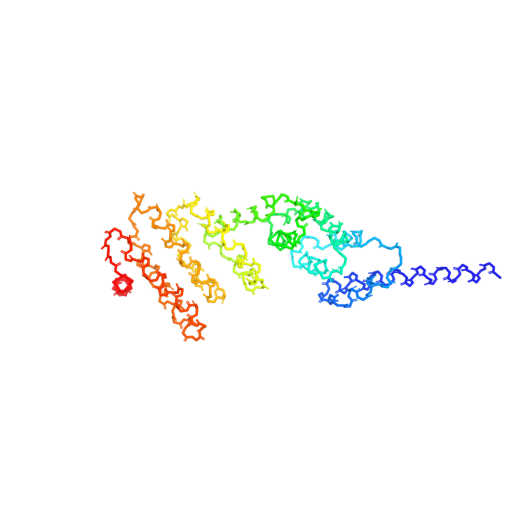1.00 96.31 131 ARG A N 1
ATOM 1043 C CA . ARG A 1 131 ? -1.186 11.036 1.811 1.00 96.31 131 ARG A CA 1
ATOM 1044 C C . ARG A 1 131 ? -2.324 10.045 2.019 1.00 96.31 131 ARG A C 1
ATOM 1046 O O . ARG A 1 131 ? -3.453 10.464 2.257 1.00 96.31 131 ARG A O 1
ATOM 1053 N N . TRP A 1 132 ? -2.049 8.747 1.926 1.00 97.19 132 TRP A N 1
ATOM 1054 C CA . TRP A 1 132 ? -3.057 7.718 2.147 1.00 97.19 132 TRP A CA 1
ATOM 1055 C C . TRP A 1 132 ? -3.613 7.790 3.559 1.00 97.19 132 TRP A C 1
ATOM 1057 O O . TRP A 1 132 ? -4.824 7.722 3.714 1.00 97.19 132 TRP A O 1
ATOM 1067 N N . LEU A 1 133 ? -2.782 7.995 4.582 1.00 96.88 133 LEU A N 1
ATOM 1068 C CA . LEU A 1 133 ? -3.283 8.182 5.938 1.00 96.88 133 LEU A CA 1
ATOM 1069 C C . LEU A 1 133 ? -4.229 9.386 6.025 1.00 96.88 133 LEU A C 1
ATOM 1071 O O . LEU A 1 133 ? -5.317 9.253 6.583 1.00 96.88 133 LEU A O 1
ATOM 1075 N N . ALA A 1 134 ? -3.866 10.525 5.429 1.00 96.31 134 ALA A N 1
ATOM 1076 C CA . ALA A 1 134 ? -4.733 11.700 5.388 1.00 96.31 134 ALA A CA 1
ATOM 1077 C C . ALA A 1 134 ? -6.067 11.418 4.665 1.00 96.31 134 ALA A C 1
ATOM 1079 O O . ALA A 1 134 ? -7.128 11.825 5.137 1.00 96.31 134 ALA A O 1
ATOM 1080 N N . GLU A 1 135 ? -6.041 10.676 3.553 1.00 95.94 135 GLU A N 1
ATOM 1081 C CA . GLU A 1 135 ? -7.244 10.239 2.831 1.00 95.94 135 GLU A CA 1
ATOM 1082 C C . GLU A 1 135 ? -8.109 9.299 3.686 1.00 95.94 135 GLU A C 1
ATOM 1084 O O . GLU A 1 135 ? -9.321 9.506 3.791 1.00 95.94 135 GLU A O 1
ATOM 1089 N N . LEU A 1 136 ? -7.500 8.321 4.365 1.00 96.19 136 LEU A N 1
ATOM 1090 C CA . LEU A 1 136 ? -8.192 7.406 5.275 1.00 96.19 136 LEU A CA 1
ATOM 1091 C C . LEU A 1 136 ? -8.848 8.170 6.435 1.00 96.19 136 LEU A C 1
ATOM 1093 O O . LEU A 1 136 ? -10.025 7.957 6.727 1.00 96.19 136 LEU A O 1
ATOM 1097 N N . GLN A 1 137 ? -8.136 9.116 7.049 1.00 94.81 137 GLN A N 1
ATOM 1098 C CA . GLN A 1 137 ? -8.665 9.984 8.106 1.00 94.81 137 GLN A CA 1
ATOM 1099 C C . GLN A 1 137 ? -9.719 10.980 7.597 1.00 94.81 137 GLN A C 1
ATOM 1101 O O . GLN A 1 137 ? -10.522 11.498 8.374 1.00 94.81 137 GLN A O 1
ATOM 1106 N N . ALA A 1 138 ? -9.773 11.236 6.292 1.00 95.19 138 ALA A N 1
ATOM 1107 C CA . ALA A 1 138 ? -10.864 11.958 5.644 1.00 95.19 138 ALA A CA 1
ATOM 1108 C C . ALA A 1 138 ? -12.044 11.044 5.249 1.00 95.19 138 ALA A C 1
ATOM 1110 O O . ALA A 1 138 ? -13.059 11.540 4.765 1.00 95.19 138 ALA A O 1
ATOM 1111 N N . GLY A 1 139 ? -11.946 9.725 5.458 1.00 93.44 139 GLY A N 1
ATOM 1112 C CA . GLY A 1 139 ? -12.960 8.745 5.050 1.00 93.44 139 GLY A CA 1
ATOM 1113 C C . GLY A 1 139 ? -12.931 8.395 3.558 1.00 93.44 139 GLY A C 1
ATOM 1114 O O . GLY A 1 139 ? -13.882 7.814 3.039 1.00 93.44 139 GLY A O 1
ATOM 1115 N N . THR A 1 140 ? -11.857 8.750 2.850 1.00 95.38 140 THR A N 1
ATOM 1116 C CA . THR A 1 140 ? -11.660 8.452 1.427 1.00 95.38 140 THR A CA 1
ATOM 1117 C C . THR A 1 140 ? -10.758 7.232 1.279 1.00 95.38 140 THR A C 1
ATOM 1119 O O . THR A 1 140 ? -9.555 7.307 1.485 1.00 95.38 140 THR A O 1
ATOM 1122 N N . PHE A 1 141 ? -11.333 6.083 0.916 1.00 94.19 141 PHE A N 1
ATOM 1123 C CA . PHE A 1 141 ? -10.587 4.813 0.862 1.00 94.19 141 PHE A CA 1
ATOM 1124 C C . PHE A 1 141 ? -10.258 4.335 -0.550 1.00 94.19 141 PHE A C 1
ATOM 1126 O O . PHE A 1 141 ? -9.594 3.315 -0.702 1.00 94.19 141 PHE A O 1
ATOM 1133 N N . HIS A 1 142 ? -10.764 5.022 -1.578 1.00 93.69 142 HIS A N 1
ATOM 1134 C CA . HIS A 1 142 ? -10.795 4.501 -2.941 1.00 93.69 142 HIS A CA 1
ATOM 1135 C C . HIS A 1 142 ? -9.405 4.093 -3.442 1.00 93.69 142 HIS A C 1
ATOM 1137 O O . HIS A 1 142 ? -9.215 2.920 -3.740 1.00 93.69 142 HIS A O 1
ATOM 1143 N N . GLU A 1 143 ? -8.423 5.003 -3.447 1.00 92.25 143 GLU A N 1
ATOM 1144 C CA . GLU A 1 143 ? -7.082 4.705 -3.973 1.00 92.25 143 GLU A CA 1
ATOM 1145 C C . GLU A 1 143 ? -6.404 3.553 -3.212 1.00 92.25 143 GLU A C 1
ATOM 1147 O O . GLU A 1 143 ? -5.890 2.624 -3.833 1.00 92.25 143 GLU A O 1
ATOM 1152 N N . VAL A 1 144 ? -6.462 3.567 -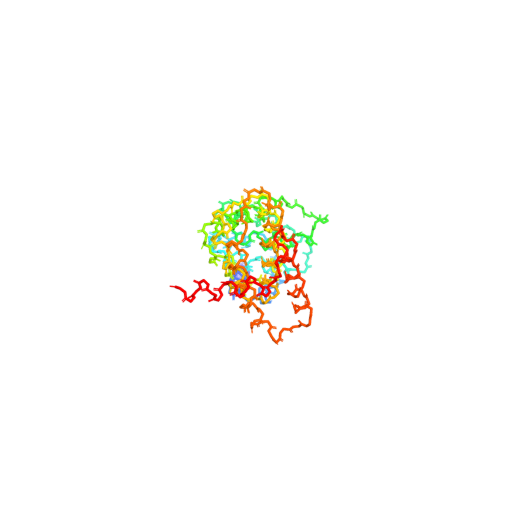1.876 1.00 95.88 144 VAL A N 1
ATOM 1153 C CA . VAL A 1 144 ? -5.865 2.522 -1.025 1.00 95.88 144 VAL A CA 1
ATOM 1154 C C . VAL A 1 144 ? -6.504 1.156 -1.286 1.00 95.88 144 VAL A C 1
ATOM 1156 O O . VAL A 1 144 ? -5.803 0.155 -1.419 1.00 95.88 144 V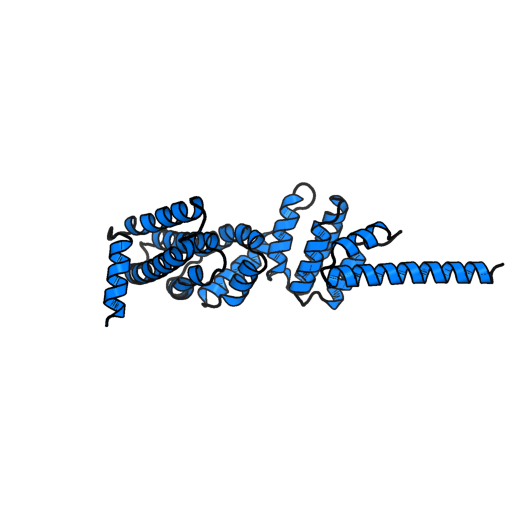AL A O 1
ATOM 1159 N N . VAL A 1 145 ? -7.835 1.102 -1.389 1.00 96.62 145 VAL A N 1
ATOM 1160 C CA . VAL A 1 145 ? -8.580 -0.141 -1.642 1.00 96.62 145 VAL A CA 1
ATOM 1161 C C . VAL A 1 145 ? -8.335 -0.657 -3.059 1.00 96.62 145 VAL A C 1
ATOM 1163 O O . VAL A 1 145 ? -8.159 -1.862 -3.240 1.00 96.62 145 VAL A O 1
ATOM 1166 N N . GLU A 1 146 ? -8.293 0.226 -4.060 1.00 95.25 146 GLU A N 1
ATOM 1167 C CA . GLU A 1 146 ? -7.938 -0.156 -5.429 1.00 95.25 146 GLU A CA 1
ATOM 1168 C C . GLU A 1 146 ? -6.517 -0.713 -5.495 1.00 95.25 146 GLU A C 1
ATOM 1170 O O . GLU A 1 146 ? -6.302 -1.772 -6.081 1.00 95.25 146 GLU A O 1
ATOM 1175 N N . PHE A 1 147 ? -5.561 -0.067 -4.826 1.00 96.38 147 PHE A N 1
ATOM 1176 C CA . PHE A 1 147 ? -4.189 -0.551 -4.765 1.00 96.38 147 PHE A CA 1
ATOM 1177 C C . PHE A 1 147 ? -4.080 -1.901 -4.047 1.00 96.38 147 PHE A C 1
ATOM 1179 O O . PHE A 1 147 ? -3.418 -2.806 -4.547 1.00 96.38 147 PHE A O 1
ATOM 1186 N N . ALA A 1 148 ? -4.767 -2.082 -2.917 1.00 97.06 148 ALA A N 1
ATOM 1187 C CA . ALA A 1 148 ? -4.792 -3.353 -2.195 1.00 97.06 148 ALA A CA 1
ATOM 1188 C C . ALA A 1 148 ? -5.419 -4.494 -3.016 1.00 97.06 148 ALA A C 1
ATOM 1190 O O . ALA A 1 148 ? -5.053 -5.656 -2.835 1.00 97.06 148 ALA A O 1
ATOM 1191 N N . ARG A 1 149 ? -6.354 -4.174 -3.921 1.00 96.44 149 ARG A N 1
ATOM 1192 C CA . ARG A 1 149 ? -7.002 -5.137 -4.825 1.00 96.44 149 ARG A CA 1
ATOM 1193 C C . ARG A 1 149 ? -6.094 -5.514 -5.984 1.00 96.44 149 ARG A C 1
ATOM 1195 O O . ARG A 1 149 ? -5.948 -6.698 -6.278 1.00 96.44 149 ARG A O 1
ATOM 1202 N N . ASP A 1 150 ? -5.517 -4.513 -6.634 1.00 95.31 150 ASP A N 1
ATOM 1203 C CA . ASP A 1 150 ? -4.769 -4.691 -7.874 1.00 95.31 150 ASP A CA 1
ATOM 1204 C C . ASP A 1 150 ? -3.318 -5.142 -7.591 1.00 95.31 150 ASP A C 1
ATOM 1206 O O . ASP A 1 150 ? -2.723 -5.869 -8.388 1.00 95.31 150 ASP A O 1
ATOM 1210 N N . TYR A 1 151 ? -2.764 -4.773 -6.427 1.00 95.81 151 TYR A N 1
ATOM 1211 C CA . TYR A 1 151 ? -1.381 -5.030 -6.001 1.00 95.81 151 TYR A CA 1
ATOM 1212 C C . TYR A 1 151 ? -1.281 -5.513 -4.534 1.00 95.81 151 TYR A C 1
ATOM 1214 O O . TYR A 1 151 ? -0.566 -4.913 -3.724 1.00 95.81 151 TYR A O 1
ATOM 1222 N N . PRO A 1 152 ? -1.944 -6.624 -4.155 1.00 95.88 152 PRO A N 1
ATOM 1223 C CA . PRO A 1 152 ? -2.065 -7.055 -2.756 1.00 95.88 152 PRO A CA 1
ATOM 1224 C C . PRO A 1 152 ? -0.724 -7.335 -2.060 1.00 95.88 152 PRO A C 1
ATOM 1226 O O . PRO A 1 152 ? -0.582 -7.063 -0.868 1.00 95.88 152 PRO A O 1
ATOM 1229 N N . GLU A 1 153 ? 0.272 -7.849 -2.788 1.00 95.19 153 GLU A N 1
ATOM 1230 C CA . GLU A 1 153 ? 1.613 -8.115 -2.245 1.00 95.19 153 GLU A CA 1
ATOM 1231 C C . GLU A 1 153 ? 2.396 -6.833 -1.945 1.00 95.19 153 GLU A C 1
ATOM 1233 O O . GLU A 1 153 ? 3.148 -6.784 -0.972 1.00 95.19 153 GLU A O 1
ATOM 1238 N N . TYR A 1 154 ? 2.219 -5.795 -2.765 1.00 95.88 154 TYR A N 1
ATOM 1239 C CA . TYR A 1 154 ? 2.828 -4.490 -2.521 1.00 95.88 154 TYR A CA 1
ATOM 1240 C C . TYR A 1 154 ? 2.133 -3.780 -1.367 1.00 95.88 154 TYR A C 1
ATOM 1242 O O . TYR A 1 154 ? 2.809 -3.228 -0.504 1.00 95.88 154 TYR A O 1
ATOM 1250 N N . PHE A 1 155 ? 0.800 -3.862 -1.302 1.00 97.31 155 PHE A N 1
ATOM 1251 C CA . PHE A 1 155 ? 0.052 -3.332 -0.168 1.00 97.31 155 PHE A CA 1
ATOM 1252 C C . PHE A 1 155 ? 0.519 -3.961 1.150 1.00 97.31 155 PHE A C 1
ATOM 1254 O O . PHE A 1 155 ? 0.817 -3.243 2.097 1.00 97.31 155 PHE A O 1
ATOM 1261 N N . ALA A 1 156 ? 0.727 -5.282 1.182 1.00 95.56 156 ALA A N 1
ATOM 1262 C CA . ALA A 1 156 ? 1.210 -5.980 2.374 1.00 95.56 156 ALA A CA 1
ATOM 1263 C C . ALA A 1 156 ? 2.566 -5.477 2.911 1.00 95.56 156 ALA A C 1
ATOM 1265 O O . ALA A 1 156 ? 2.859 -5.671 4.087 1.00 95.56 156 ALA A O 1
ATOM 1266 N N . ARG A 1 157 ? 3.403 -4.846 2.075 1.00 93.31 157 ARG A N 1
ATOM 1267 C CA . ARG A 1 157 ? 4.702 -4.283 2.489 1.00 93.31 157 ARG A CA 1
ATOM 1268 C C . ARG A 1 157 ? 4.608 -2.855 3.018 1.00 93.31 157 ARG A C 1
ATOM 1270 O O . ARG A 1 157 ? 5.512 -2.427 3.726 1.00 93.31 157 ARG A O 1
ATOM 1277 N N . VAL A 1 158 ? 3.543 -2.139 2.666 1.00 95.06 158 VAL A N 1
ATOM 1278 C CA . VAL A 1 158 ? 3.297 -0.752 3.086 1.00 95.06 158 VAL A CA 1
ATOM 1279 C C . VAL A 1 158 ? 2.248 -0.660 4.205 1.00 95.06 158 VAL A C 1
ATOM 1281 O O . VAL A 1 158 ? 2.084 0.397 4.802 1.00 95.06 158 VAL A O 1
ATOM 1284 N N . GLU A 1 159 ? 1.583 -1.768 4.557 1.00 95.56 159 GLU A N 1
ATOM 1285 C CA . GLU A 1 159 ? 0.696 -1.861 5.730 1.00 95.56 159 GLU A CA 1
ATOM 1286 C C . GLU A 1 159 ? 1.400 -1.421 7.019 1.00 95.56 159 GLU A C 1
ATOM 1288 O O . GLU A 1 159 ? 0.875 -0.587 7.748 1.00 95.56 159 GLU A O 1
ATOM 1293 N N . GLU A 1 160 ? 2.594 -1.955 7.291 1.00 94.62 160 GLU A N 1
ATOM 1294 C CA . GLU A 1 160 ? 3.355 -1.635 8.503 1.00 94.62 160 GLU A CA 1
ATOM 1295 C C . GLU A 1 160 ? 3.671 -0.136 8.623 1.00 94.62 160 GLU A C 1
ATOM 1297 O O . GLU A 1 160 ? 3.223 0.466 9.599 1.00 94.62 160 GLU A O 1
ATOM 1302 N N . PRO A 1 161 ? 4.344 0.520 7.653 1.00 95.62 161 PRO A N 1
ATOM 1303 C CA . PRO A 1 161 ? 4.589 1.955 7.756 1.00 95.62 161 PRO A CA 1
ATOM 1304 C C . PRO A 1 161 ? 3.286 2.761 7.806 1.00 95.62 161 PRO A C 1
ATOM 1306 O O . PRO A 1 161 ? 3.205 3.701 8.589 1.00 95.62 161 PRO A O 1
ATOM 1309 N N . LEU A 1 162 ? 2.238 2.369 7.068 1.00 97.00 162 LEU A N 1
ATOM 1310 C CA . LEU A 1 162 ? 0.933 3.035 7.125 1.00 97.00 162 LEU A CA 1
ATOM 1311 C C . LEU A 1 162 ? 0.314 3.003 8.528 1.00 97.00 162 LEU A C 1
ATOM 1313 O O . LEU A 1 162 ? -0.188 4.019 9.012 1.00 97.00 162 LEU A O 1
ATOM 1317 N N . TYR A 1 163 ? 0.341 1.848 9.189 1.00 96.12 163 TYR A N 1
ATOM 1318 C CA . TYR A 1 163 ? -0.242 1.678 10.517 1.00 96.12 163 TYR A CA 1
ATOM 1319 C C . TYR A 1 163 ? 0.624 2.273 11.627 1.00 96.12 163 TYR A C 1
ATOM 1321 O O . TYR A 1 163 ? 0.086 2.795 12.603 1.00 96.12 163 TYR A O 1
ATOM 1329 N N . GLU A 1 164 ? 1.945 2.280 11.471 1.00 95.81 164 GLU A N 1
ATOM 1330 C CA . GLU A 1 164 ? 2.829 3.002 12.386 1.00 95.81 164 GLU A CA 1
ATOM 1331 C C . GLU A 1 164 ? 2.636 4.521 12.271 1.00 95.81 164 GLU A C 1
ATOM 1333 O O . GLU A 1 164 ? 2.529 5.207 13.290 1.00 95.81 164 GLU A O 1
ATOM 1338 N N . THR A 1 165 ? 2.473 5.063 11.057 1.00 95.44 165 THR A N 1
ATOM 1339 C CA . THR A 1 165 ? 2.108 6.479 10.885 1.00 95.44 165 THR A CA 1
ATOM 1340 C C . THR A 1 165 ? 0.723 6.774 11.469 1.00 95.44 165 THR A C 1
ATOM 1342 O O . THR A 1 165 ? 0.554 7.807 12.115 1.00 95.44 165 THR A O 1
ATOM 1345 N N . LEU A 1 166 ? -0.250 5.861 11.335 1.00 95.56 166 LEU A N 1
ATOM 1346 C CA . LEU A 1 166 ? -1.565 5.996 11.979 1.00 95.56 166 LEU A CA 1
ATOM 1347 C C . LEU A 1 166 ? -1.448 6.130 13.501 1.00 95.56 166 LEU A C 1
ATOM 1349 O O . LEU A 1 166 ? -2.103 6.997 14.070 1.00 95.56 166 LEU A O 1
ATOM 1353 N N . LYS A 1 167 ? -0.625 5.304 14.159 1.00 94.06 167 LYS A N 1
ATOM 1354 C CA . LYS A 1 167 ? -0.388 5.399 15.610 1.00 94.06 167 LYS A CA 1
ATOM 1355 C C . LYS A 1 167 ? 0.213 6.752 16.000 1.00 94.06 167 LYS A C 1
ATOM 1357 O O . LYS A 1 167 ? -0.139 7.306 17.031 1.00 94.06 167 LYS A O 1
ATOM 1362 N N . GLN A 1 168 ? 1.094 7.310 15.173 1.00 94.12 168 GLN A N 1
ATOM 1363 C CA . GLN A 1 168 ? 1.752 8.589 15.458 1.00 94.12 168 GLN A CA 1
ATOM 1364 C C . GLN A 1 168 ? 0.858 9.809 15.201 1.00 94.12 168 GLN A C 1
ATOM 1366 O O . GLN A 1 168 ? 0.912 10.776 15.956 1.00 94.12 168 GLN A O 1
ATOM 1371 N N . GLN A 1 169 ? 0.052 9.780 14.139 1.00 93.88 169 GLN A N 1
ATOM 1372 C CA . GLN A 1 169 ? -0.752 10.917 13.667 1.00 93.88 169 GLN A CA 1
ATOM 1373 C C . GLN A 1 169 ? -2.251 10.697 13.893 1.00 93.88 169 GLN A C 1
ATOM 1375 O O . GLN A 1 169 ? -3.088 11.140 13.105 1.00 93.88 169 GLN A O 1
ATOM 1380 N N . TRP A 1 170 ? -2.611 9.952 14.933 1.00 92.19 170 TRP A N 1
ATOM 1381 C CA . TRP A 1 170 ? -3.994 9.576 15.184 1.00 92.19 170 TRP A CA 1
ATOM 1382 C C . TRP A 1 170 ? -4.869 10.798 15.526 1.00 92.19 170 TRP A C 1
ATOM 1384 O O . TRP A 1 170 ? -4.407 11.824 16.026 1.00 92.19 170 TRP A O 1
ATOM 1394 N N . SER A 1 171 ? -6.171 10.676 15.277 1.00 92.06 171 SER A N 1
ATOM 1395 C CA . SER A 1 171 ? -7.178 11.614 15.776 1.00 92.06 171 SER A CA 1
ATOM 1396 C C . SER A 1 171 ? -8.502 10.891 15.996 1.00 92.06 171 SER A C 1
ATOM 1398 O O . SER A 1 171 ? -8.808 9.924 15.295 1.00 92.06 171 SER A O 1
ATOM 1400 N N . ALA A 1 172 ? -9.307 11.359 16.952 1.00 89.50 172 ALA A N 1
ATOM 1401 C CA . ALA A 1 172 ? -10.629 10.795 17.226 1.00 89.50 172 ALA A CA 1
ATOM 1402 C C . ALA A 1 172 ? -11.536 10.837 15.980 1.00 89.50 172 ALA A C 1
ATOM 1404 O O . ALA A 1 172 ? -12.101 9.823 15.580 1.00 89.50 172 ALA A O 1
ATOM 1405 N N . GLU A 1 173 ? -11.599 11.994 15.315 1.00 91.38 173 GLU A N 1
ATOM 1406 C CA . GLU A 1 173 ? -12.381 12.196 14.088 1.00 91.38 173 GLU A CA 1
ATOM 1407 C C . GLU A 1 173 ? -11.874 11.342 12.918 1.00 91.38 173 GLU A C 1
ATOM 1409 O O . GLU A 1 173 ? -12.669 10.793 12.153 1.00 91.38 173 GLU A O 1
ATOM 1414 N N . GLY A 1 174 ? -10.551 11.209 12.773 1.00 90.62 174 GLY A N 1
ATOM 1415 C CA . GLY A 1 174 ? -9.951 10.355 11.753 1.00 90.62 174 GLY A CA 1
ATOM 1416 C C . GLY A 1 174 ? -10.280 8.884 11.989 1.00 90.62 174 GLY A C 1
ATOM 1417 O O . GLY A 1 174 ? -10.722 8.196 11.069 1.00 90.62 174 GLY A O 1
ATOM 1418 N N . LEU A 1 175 ? -10.146 8.412 13.232 1.00 89.56 175 LEU A N 1
ATOM 1419 C CA . LEU A 1 175 ? -10.503 7.043 13.606 1.00 89.56 175 LEU A CA 1
ATOM 1420 C C . LEU A 1 175 ? -11.987 6.757 13.377 1.00 89.56 175 LEU A C 1
ATOM 1422 O O . LEU A 1 175 ? -12.309 5.698 12.841 1.00 89.56 175 LEU A O 1
ATOM 1426 N N . ASP A 1 176 ? -12.877 7.698 13.707 1.00 90.75 176 ASP A N 1
ATOM 1427 C CA . ASP A 1 176 ? -14.322 7.579 13.480 1.00 90.75 176 ASP A CA 1
ATOM 1428 C C . ASP A 1 176 ? -14.667 7.231 12.028 1.00 90.75 176 ASP A C 1
ATOM 1430 O O . ASP A 1 176 ? -15.471 6.327 11.756 1.00 90.75 176 ASP A O 1
ATOM 1434 N N . ARG A 1 177 ? -13.999 7.916 11.097 1.00 93.38 177 ARG A N 1
ATOM 1435 C CA . ARG A 1 177 ? -14.145 7.700 9.657 1.00 93.38 177 ARG A CA 1
ATOM 1436 C C . ARG A 1 177 ? -13.515 6.376 9.239 1.00 93.38 177 ARG A C 1
ATOM 1438 O O . ARG A 1 177 ? -14.123 5.636 8.470 1.00 93.38 177 ARG A O 1
ATOM 1445 N N . MET A 1 178 ? -12.356 6.030 9.798 1.00 94.50 178 MET A N 1
ATOM 1446 C CA . MET A 1 178 ? -11.597 4.818 9.471 1.00 94.50 178 MET A CA 1
ATOM 1447 C C . MET A 1 178 ? -12.194 3.510 10.007 1.00 94.50 178 MET A C 1
ATOM 1449 O O . MET A 1 178 ? -11.794 2.451 9.534 1.00 94.50 178 MET A O 1
ATOM 1453 N N . VAL A 1 179 ? -13.166 3.530 10.928 1.00 93.62 179 VAL A N 1
ATOM 1454 C CA . VAL A 1 179 ? -13.766 2.307 11.513 1.00 93.62 179 VAL A CA 1
ATOM 1455 C C . VAL A 1 179 ? -14.185 1.269 10.460 1.00 93.62 179 VAL A C 1
ATOM 1457 O O . VAL A 1 179 ? -14.047 0.071 10.692 1.00 93.62 179 VAL A O 1
ATOM 1460 N N . SER A 1 180 ? -14.686 1.709 9.301 1.00 93.38 180 SER A N 1
ATOM 1461 C CA . SER A 1 180 ? -15.163 0.815 8.230 1.00 93.38 180 SER A CA 1
ATOM 1462 C C . SER A 1 180 ? -14.081 0.375 7.232 1.00 93.38 180 SER A C 1
ATOM 1464 O O . SER A 1 180 ? -14.319 -0.525 6.422 1.00 93.38 180 SER A O 1
ATOM 1466 N N . PHE A 1 181 ? -12.883 0.964 7.299 1.00 95.88 181 PHE A N 1
ATOM 1467 C CA . PHE A 1 181 ? -11.771 0.673 6.393 1.00 95.88 181 PHE A CA 1
ATOM 1468 C C . PHE A 1 181 ? -11.390 -0.819 6.336 1.00 95.88 181 PHE A C 1
ATOM 1470 O O . PHE A 1 181 ? -11.232 -1.333 5.226 1.00 95.88 181 PHE A O 1
ATOM 1477 N N . PRO A 1 182 ? -11.314 -1.571 7.456 1.00 96.31 182 PRO A N 1
ATOM 1478 C CA . PRO A 1 182 ? -10.938 -2.981 7.398 1.00 96.31 182 PRO A CA 1
ATOM 1479 C C . PRO A 1 182 ? -11.857 -3.830 6.516 1.00 96.31 182 PRO A C 1
ATOM 1481 O O . PRO A 1 182 ? -11.377 -4.690 5.786 1.00 96.31 182 PRO A O 1
ATOM 1484 N N . ASN A 1 183 ? -13.169 -3.577 6.524 1.00 95.00 183 ASN A N 1
ATOM 1485 C CA . ASN A 1 183 ? -14.114 -4.302 5.667 1.00 95.00 183 ASN A CA 1
ATOM 1486 C C . ASN A 1 183 ? -14.143 -3.792 4.218 1.00 95.00 183 ASN A C 1
ATOM 1488 O O . ASN A 1 183 ? -14.690 -4.481 3.355 1.00 95.00 183 ASN A O 1
ATOM 1492 N N . ALA A 1 184 ? -13.551 -2.628 3.934 1.00 95.19 184 ALA A N 1
ATOM 1493 C CA . ALA A 1 184 ? -13.371 -2.132 2.571 1.00 95.19 184 ALA A CA 1
ATOM 1494 C C . ALA A 1 184 ? -12.219 -2.843 1.840 1.00 95.19 184 ALA A C 1
ATOM 1496 O O . ALA A 1 184 ? -12.237 -2.939 0.613 1.00 95.19 184 ALA A O 1
ATOM 1497 N N . LEU A 1 185 ? -11.237 -3.377 2.576 1.00 96.00 185 LEU A N 1
ATOM 1498 C CA . LEU A 1 185 ? -10.100 -4.082 1.988 1.00 96.00 185 LEU A CA 1
ATOM 1499 C C . LEU A 1 185 ? -10.528 -5.390 1.293 1.00 96.00 185 LEU A C 1
ATOM 1501 O O . LEU A 1 185 ? -11.452 -6.071 1.749 1.00 96.00 185 LEU A O 1
ATOM 1505 N N . PRO A 1 186 ? -9.864 -5.788 0.198 1.00 93.81 186 PRO A N 1
ATOM 1506 C CA . PRO A 1 186 ? -10.263 -6.954 -0.590 1.00 93.81 186 PRO A CA 1
ATOM 1507 C C . PRO A 1 186 ? -9.774 -8.285 -0.003 1.00 93.81 186 PRO A C 1
ATOM 1509 O O . PRO A 1 186 ? -10.466 -9.293 -0.138 1.00 93.81 186 PRO A O 1
ATOM 1512 N N . VAL A 1 187 ? -8.611 -8.313 0.660 1.00 92.31 187 VAL A N 1
ATOM 1513 C CA . VAL A 1 187 ? -7.980 -9.558 1.131 1.00 92.31 187 VAL A CA 1
ATOM 1514 C C . VAL A 1 187 ? -8.202 -9.765 2.628 1.00 92.31 187 VAL A C 1
ATOM 1516 O O . VAL A 1 187 ? -7.866 -8.901 3.433 1.00 92.31 187 VAL A O 1
ATOM 1519 N N . GLY A 1 188 ? -8.688 -10.948 3.021 1.00 91.94 188 GLY A N 1
ATOM 1520 C CA . GLY A 1 188 ? -9.024 -11.278 4.415 1.00 91.94 188 GLY A CA 1
ATOM 1521 C C . GLY A 1 188 ? -7.900 -11.021 5.427 1.00 91.94 188 GLY A C 1
ATOM 1522 O O . GLY A 1 188 ? -8.148 -10.416 6.465 1.00 91.94 188 GLY A O 1
ATOM 1523 N N . VAL A 1 189 ? -6.655 -11.402 5.113 1.00 92.94 189 VAL A N 1
ATOM 1524 C CA . VAL A 1 189 ? -5.509 -11.159 6.013 1.00 92.94 189 VAL A CA 1
ATOM 1525 C C . VAL A 1 189 ? -5.243 -9.665 6.231 1.00 92.94 189 VAL A C 1
ATOM 1527 O O . VAL A 1 189 ? -4.944 -9.262 7.352 1.00 92.94 189 VAL A O 1
ATOM 1530 N N . GLN A 1 190 ? -5.425 -8.841 5.195 1.00 94.81 190 GLN A N 1
ATOM 1531 C CA . GLN A 1 190 ? -5.266 -7.387 5.277 1.00 94.81 190 GLN A CA 1
ATOM 1532 C C . GLN A 1 190 ? -6.391 -6.767 6.119 1.00 94.81 190 GLN A C 1
ATOM 1534 O O . GLN A 1 190 ? -6.139 -5.893 6.942 1.00 94.81 190 GLN A O 1
ATOM 1539 N N . ARG A 1 191 ? -7.628 -7.286 6.016 1.00 95.62 191 ARG A N 1
ATOM 1540 C CA . ARG A 1 191 ? -8.741 -6.871 6.898 1.00 95.62 191 ARG A CA 1
ATOM 1541 C C . ARG A 1 191 ? -8.402 -7.083 8.371 1.00 95.62 191 ARG A C 1
ATOM 1543 O O . ARG A 1 191 ? -8.615 -6.197 9.191 1.00 95.62 191 ARG A O 1
ATOM 1550 N N . VAL A 1 192 ? -7.864 -8.259 8.704 1.00 95.56 192 VAL A N 1
ATOM 1551 C CA . VAL A 1 192 ? -7.481 -8.604 10.083 1.00 95.56 192 VAL A CA 1
ATOM 1552 C C . VAL A 1 192 ? -6.346 -7.704 10.579 1.00 95.56 192 VAL A C 1
ATOM 1554 O O . VAL A 1 192 ? -6.408 -7.221 11.708 1.00 95.56 192 VAL A O 1
ATOM 1557 N N . ARG A 1 193 ? -5.339 -7.423 9.742 1.00 96.19 193 ARG A N 1
ATOM 1558 C CA . ARG A 1 193 ? -4.243 -6.498 10.080 1.00 96.19 193 ARG A CA 1
ATOM 1559 C C . ARG A 1 193 ? -4.735 -5.067 10.292 1.00 96.19 193 ARG A C 1
ATOM 1561 O O . ARG A 1 193 ? -4.349 -4.450 11.278 1.00 96.19 193 ARG A O 1
ATOM 1568 N N . ALA A 1 194 ? -5.640 -4.577 9.447 1.00 97.12 194 ALA A N 1
ATOM 1569 C CA . ALA A 1 194 ? -6.251 -3.260 9.609 1.00 97.12 194 ALA A CA 1
ATOM 1570 C C . ALA A 1 194 ? -7.081 -3.155 10.903 1.00 97.12 194 ALA A C 1
ATOM 1572 O O . ALA A 1 194 ? -6.979 -2.158 11.615 1.00 97.12 194 ALA A O 1
ATOM 1573 N N . LEU A 1 195 ? -7.868 -4.188 11.246 1.00 96.94 195 LEU A N 1
ATOM 1574 C CA . LEU A 1 195 ? -8.589 -4.246 12.528 1.00 96.94 195 LEU A CA 1
ATOM 1575 C C . LEU A 1 195 ? -7.628 -4.196 13.716 1.00 96.94 195 LEU A C 1
ATOM 1577 O O . LEU A 1 195 ? -7.852 -3.433 14.656 1.00 96.94 195 LEU A O 1
ATOM 1581 N N . ARG A 1 196 ? -6.557 -4.996 13.661 1.00 97.06 196 ARG A N 1
ATOM 1582 C CA . ARG A 1 196 ? -5.510 -5.003 14.683 1.00 97.06 196 ARG A CA 1
ATOM 1583 C C . ARG A 1 196 ? -4.909 -3.612 14.855 1.00 97.06 196 ARG A C 1
ATOM 1585 O O . ARG A 1 196 ? -4.873 -3.124 15.976 1.00 97.06 196 ARG A O 1
ATOM 1592 N N . ALA A 1 197 ? -4.509 -2.968 13.760 1.00 96.94 197 ALA A N 1
ATOM 1593 C CA . ALA A 1 197 ? -3.909 -1.641 13.788 1.00 96.94 197 ALA A CA 1
ATOM 1594 C C . ALA A 1 197 ? -4.829 -0.604 14.449 1.00 96.94 197 ALA A C 1
ATOM 1596 O O . ALA A 1 197 ? -4.389 0.111 15.341 1.00 96.94 197 ALA A O 1
ATOM 1597 N N . LEU A 1 198 ? -6.118 -0.570 14.085 1.00 96.38 198 LEU A N 1
ATOM 1598 C CA . LEU A 1 198 ? -7.085 0.353 14.693 1.00 96.38 198 LEU A CA 1
ATOM 1599 C C . LEU A 1 198 ? -7.255 0.115 16.201 1.00 96.38 198 LEU A C 1
ATOM 1601 O O . LEU A 1 198 ? -7.292 1.071 16.975 1.00 96.38 198 LEU A O 1
ATOM 1605 N N . LEU A 1 199 ? -7.347 -1.147 16.628 1.00 96.12 199 LEU A N 1
ATOM 1606 C CA . LEU A 1 199 ? -7.454 -1.495 18.047 1.00 96.12 199 LEU A CA 1
ATOM 1607 C C . LEU A 1 199 ? -6.177 -1.159 18.821 1.00 96.12 199 LEU A C 1
ATOM 1609 O O . LEU A 1 199 ? -6.266 -0.614 19.916 1.00 96.12 199 LEU A O 1
ATOM 1613 N N . GLU A 1 200 ? -5.001 -1.433 18.256 1.00 95.94 200 GLU A N 1
ATOM 1614 C CA . GLU A 1 200 ? -3.714 -1.065 18.852 1.00 95.94 200 GLU A CA 1
ATOM 1615 C C . GLU A 1 200 ? -3.571 0.454 18.995 1.00 95.94 200 GLU A C 1
ATOM 1617 O O . GLU A 1 200 ? -3.171 0.922 20.059 1.00 95.94 200 GLU A O 1
ATOM 1622 N N . THR A 1 201 ? -3.964 1.235 17.981 1.00 95.19 201 THR A N 1
ATOM 1623 C CA . THR A 1 201 ? -3.993 2.702 18.073 1.00 95.19 201 THR A CA 1
ATOM 1624 C C . THR A 1 201 ? -4.922 3.162 19.200 1.00 95.19 201 THR A C 1
ATOM 1626 O O . THR A 1 201 ? -4.534 3.986 20.025 1.00 95.19 201 THR A O 1
ATOM 1629 N N . LEU A 1 202 ? -6.130 2.596 19.308 1.00 93.94 202 LEU A N 1
ATOM 1630 C CA . LEU A 1 202 ? -7.048 2.925 20.405 1.00 93.94 202 LEU A CA 1
ATOM 1631 C C . LEU A 1 202 ? -6.492 2.528 21.782 1.00 93.94 202 LEU A C 1
ATOM 1633 O O . LEU A 1 202 ? -6.706 3.261 22.747 1.00 93.94 202 LEU A O 1
ATOM 1637 N N . LEU A 1 203 ? -5.796 1.391 21.893 1.00 93.62 203 LEU A N 1
ATOM 1638 C CA . LEU A 1 203 ? -5.151 0.948 23.136 1.00 93.62 203 LEU A CA 1
ATOM 1639 C C . LEU A 1 203 ? -4.026 1.895 23.555 1.00 93.62 203 LEU A C 1
ATOM 1641 O O . LEU A 1 203 ? -3.943 2.251 24.733 1.00 93.62 203 LEU A O 1
ATOM 1645 N N . GLN A 1 204 ? -3.189 2.309 22.602 1.00 93.31 204 GLN A N 1
ATOM 1646 C CA . GLN A 1 204 ? -2.073 3.226 22.828 1.00 93.31 204 GLN A CA 1
ATOM 1647 C C . GLN A 1 204 ? -2.553 4.593 23.333 1.00 93.31 204 GLN A C 1
ATOM 1649 O O . GLN A 1 204 ? -1.917 5.182 24.204 1.00 93.31 204 GLN A O 1
ATOM 1654 N N . HIS A 1 205 ? -3.714 5.047 22.856 1.00 90.81 205 HIS A N 1
ATOM 1655 C CA . HIS A 1 205 ? -4.289 6.354 23.184 1.00 90.81 205 HIS A CA 1
ATOM 1656 C C . HIS A 1 205 ? -5.518 6.279 24.103 1.00 90.81 205 HIS A C 1
ATOM 1658 O O . HIS A 1 205 ? -6.305 7.220 24.203 1.00 90.81 205 HIS A O 1
ATOM 1664 N N . GLN A 1 206 ? -5.688 5.175 24.838 1.00 89.12 206 GLN A N 1
ATOM 1665 C CA . GLN A 1 206 ? -6.856 4.960 25.706 1.00 89.12 206 GLN A CA 1
ATOM 1666 C C . GLN A 1 206 ? -6.989 5.969 26.861 1.00 89.12 206 GLN A C 1
ATOM 1668 O O . GLN A 1 206 ? -8.052 6.075 27.469 1.00 89.12 206 GLN A O 1
ATOM 1673 N N . GLY A 1 207 ? -5.910 6.682 27.199 1.00 86.38 207 GLY A N 1
ATOM 1674 C CA . GLY A 1 207 ? -5.920 7.740 28.210 1.00 86.38 207 GLY A CA 1
ATOM 1675 C C . GLY A 1 207 ? -6.483 9.072 27.708 1.00 86.38 207 GLY A C 1
ATOM 1676 O O . GLY A 1 207 ? -6.779 9.942 28.522 1.00 86.38 207 GLY A O 1
ATOM 1677 N N . GLU A 1 208 ? -6.635 9.234 26.393 1.00 86.88 208 GLU A N 1
ATOM 1678 C CA . GLU A 1 208 ? -6.929 10.523 25.755 1.00 86.88 208 GLU A CA 1
ATOM 1679 C C . GLU A 1 208 ? -8.422 10.701 25.433 1.00 86.88 208 GLU A C 1
ATOM 1681 O O . GLU A 1 208 ? -8.883 11.825 25.249 1.00 86.88 208 GLU A O 1
ATOM 1686 N N . GLN A 1 209 ? -9.208 9.617 25.412 1.00 82.75 209 GLN A N 1
ATOM 1687 C CA . GLN A 1 209 ? -10.649 9.657 25.141 1.00 82.75 209 GLN A CA 1
ATOM 1688 C C . GLN A 1 209 ? -11.389 8.410 25.654 1.00 82.75 209 GLN A C 1
ATOM 1690 O O . GLN A 1 209 ? -10.784 7.398 26.006 1.00 82.75 209 GLN A O 1
ATOM 1695 N N . ASN A 1 210 ? -12.726 8.459 25.660 1.00 84.81 210 ASN A N 1
ATOM 1696 C CA . ASN A 1 210 ? -13.542 7.266 25.882 1.00 84.81 210 ASN A CA 1
ATOM 1697 C C . ASN A 1 210 ? -13.668 6.456 24.582 1.00 84.81 210 ASN A C 1
ATOM 1699 O O . ASN A 1 210 ? -14.274 6.914 23.615 1.00 84.81 210 ASN A O 1
ATOM 1703 N N . ASN A 1 211 ? -13.141 5.232 24.591 1.00 88.31 211 ASN A N 1
ATOM 1704 C CA . ASN A 1 211 ? -13.110 4.369 23.416 1.00 88.31 211 ASN A CA 1
ATOM 1705 C C . ASN A 1 211 ? -14.383 3.532 23.204 1.00 88.31 211 ASN A C 1
ATOM 1707 O O . ASN A 1 211 ? -14.513 2.921 22.147 1.00 88.31 211 ASN A O 1
ATOM 1711 N N . ASP A 1 212 ? -15.331 3.496 24.151 1.00 87.69 212 ASP A N 1
ATOM 1712 C CA . ASP A 1 212 ? -16.458 2.545 24.122 1.00 87.69 212 ASP A CA 1
ATOM 1713 C C . ASP A 1 212 ? -17.270 2.599 22.815 1.00 87.69 212 ASP A C 1
ATOM 1715 O O . ASP A 1 212 ? -17.591 1.555 22.252 1.00 87.69 212 ASP A O 1
ATOM 1719 N N . VAL A 1 213 ? -17.551 3.791 22.278 1.00 88.81 213 VAL A N 1
ATOM 1720 C CA . VAL A 1 213 ? -18.300 3.936 21.013 1.00 88.81 213 VAL A CA 1
ATOM 1721 C C . VAL A 1 213 ? -17.540 3.320 19.833 1.00 88.81 213 VAL A C 1
ATOM 1723 O O . VAL A 1 213 ? -18.134 2.624 19.005 1.00 88.81 213 VAL A O 1
ATOM 1726 N N . TYR A 1 214 ? -16.222 3.528 19.767 1.00 91.06 214 TYR A N 1
ATOM 1727 C CA . TYR A 1 214 ? -15.378 2.940 18.727 1.00 91.06 214 TYR A CA 1
ATOM 1728 C C . TYR A 1 214 ? -15.274 1.425 18.889 1.00 91.06 214 TYR A C 1
ATOM 1730 O O . TYR A 1 214 ? -15.387 0.709 17.900 1.00 91.06 214 TYR A O 1
ATOM 1738 N N . LEU A 1 215 ? -15.136 0.929 20.122 1.00 93.25 215 LEU A N 1
ATOM 1739 C CA . LEU A 1 215 ? -15.060 -0.503 20.422 1.00 93.25 215 LEU A CA 1
ATOM 1740 C C . LEU A 1 215 ? -16.349 -1.233 20.044 1.00 93.25 215 LEU A C 1
ATOM 1742 O O . LEU A 1 215 ? -16.291 -2.282 19.411 1.00 93.25 215 LEU A O 1
ATOM 1746 N N . ILE A 1 216 ? -17.511 -0.645 20.331 1.00 92.75 216 ILE A N 1
ATOM 1747 C CA . ILE A 1 216 ? -18.814 -1.177 19.913 1.00 92.75 216 ILE A CA 1
ATOM 1748 C C . ILE A 1 216 ? -18.877 -1.323 18.381 1.00 92.75 216 ILE A C 1
ATOM 1750 O O . ILE A 1 216 ? -19.281 -2.366 17.864 1.00 92.75 216 ILE A O 1
ATOM 1754 N N . ARG A 1 217 ? -18.442 -0.304 17.628 1.00 93.50 217 ARG A N 1
ATOM 1755 C CA . ARG A 1 217 ? -18.453 -0.355 16.156 1.00 93.50 217 ARG A CA 1
ATOM 1756 C C . ARG A 1 217 ? -17.391 -1.301 15.590 1.00 93.50 217 ARG A C 1
ATOM 1758 O O . ARG A 1 217 ? -17.687 -2.056 14.670 1.00 93.50 217 ARG A O 1
ATOM 1765 N N . LEU A 1 218 ? -16.180 -1.308 16.142 1.00 94.69 218 LEU A N 1
ATOM 1766 C CA . LEU A 1 218 ? -15.105 -2.208 15.718 1.00 94.69 218 LEU A CA 1
ATOM 1767 C C . LEU A 1 218 ? -15.414 -3.671 16.041 1.00 94.69 218 LEU A C 1
ATOM 1769 O O . LEU A 1 218 ? -15.020 -4.543 15.271 1.00 94.69 218 LEU A O 1
ATOM 1773 N N . ALA A 1 219 ? -16.161 -3.964 17.109 1.00 94.31 219 ALA A N 1
ATOM 1774 C CA . ALA A 1 219 ? -16.669 -5.309 17.370 1.00 94.31 219 ALA A CA 1
ATOM 1775 C C . ALA A 1 219 ? -17.619 -5.762 16.249 1.00 94.31 219 ALA A C 1
ATOM 1777 O O . ALA A 1 219 ? -17.476 -6.863 15.718 1.00 94.31 219 ALA A O 1
ATOM 1778 N N . HIS A 1 220 ? -18.526 -4.892 15.795 1.00 94.31 220 HIS A N 1
ATOM 1779 C CA . HIS A 1 220 ? -19.366 -5.203 14.636 1.00 94.31 220 HIS A CA 1
ATOM 1780 C C . HIS A 1 220 ? -18.544 -5.464 13.367 1.00 94.31 220 HIS A C 1
ATOM 1782 O O . HIS A 1 220 ? -18.755 -6.467 12.683 1.00 94.31 220 HIS A O 1
ATOM 1788 N N . GLU A 1 221 ? -17.583 -4.591 13.066 1.00 94.69 221 GLU A N 1
ATOM 1789 C CA . GLU A 1 221 ? -16.722 -4.743 11.892 1.00 94.69 221 GLU A CA 1
ATOM 1790 C C . GLU A 1 221 ? -15.853 -6.012 11.984 1.00 94.69 221 GLU A C 1
ATOM 1792 O O . GLU A 1 221 ? -15.677 -6.704 10.981 1.00 94.69 221 GLU A O 1
ATOM 1797 N N . THR A 1 222 ? -15.401 -6.387 13.184 1.00 95.06 222 THR A N 1
ATOM 1798 C CA . THR A 1 222 ? -14.690 -7.648 13.457 1.00 95.06 222 THR A CA 1
ATOM 1799 C C . THR A 1 222 ? -15.580 -8.864 13.195 1.00 95.06 222 THR A C 1
ATOM 1801 O O . THR A 1 222 ? -15.143 -9.792 12.517 1.00 95.06 222 THR A O 1
ATOM 1804 N N . GLY A 1 223 ? -16.842 -8.849 13.638 1.00 92.12 223 GLY A N 1
ATOM 1805 C CA . GLY A 1 223 ? -17.805 -9.917 13.339 1.00 92.12 223 GLY A CA 1
ATOM 1806 C C . GLY A 1 223 ? -18.104 -10.054 11.839 1.00 92.12 223 GLY A C 1
ATOM 1807 O O . GLY A 1 223 ? -18.265 -11.161 11.323 1.00 92.12 223 GLY A O 1
ATOM 1808 N N . ARG A 1 224 ? -18.108 -8.942 11.091 1.00 92.38 224 ARG A N 1
ATOM 1809 C CA . ARG A 1 224 ? -18.218 -8.976 9.620 1.00 92.38 224 ARG A CA 1
ATOM 1810 C C . ARG A 1 224 ? -16.987 -9.602 8.971 1.00 92.38 224 ARG A C 1
ATOM 1812 O O . ARG A 1 224 ? -17.136 -10.427 8.069 1.00 92.38 224 ARG A O 1
ATOM 1819 N N . VAL A 1 225 ? -15.787 -9.253 9.442 1.00 91.62 225 VAL A N 1
ATOM 1820 C CA . VAL A 1 225 ? -14.550 -9.885 8.970 1.00 91.62 225 VAL A CA 1
ATOM 1821 C C . VAL A 1 225 ? -14.588 -11.382 9.261 1.00 91.62 225 VAL A C 1
ATOM 1823 O O . VAL A 1 225 ? -14.370 -12.161 8.336 1.00 91.62 225 VAL A O 1
ATOM 1826 N N . GLU A 1 226 ? -14.972 -11.796 10.470 1.00 91.19 226 GLU A N 1
ATOM 1827 C CA . GLU A 1 226 ? -15.135 -13.205 10.849 1.00 91.19 226 GLU A CA 1
ATOM 1828 C C . GLU A 1 226 ? -16.042 -13.977 9.885 1.00 91.19 226 GLU A C 1
ATOM 1830 O O . GLU A 1 226 ? -15.643 -15.021 9.365 1.00 91.19 226 GLU A O 1
ATOM 1835 N N . ALA A 1 227 ? -17.219 -13.429 9.567 1.00 87.94 227 ALA A N 1
ATOM 1836 C CA . ALA A 1 227 ? -18.155 -14.049 8.633 1.00 87.94 227 ALA A CA 1
ATOM 1837 C C . ALA A 1 227 ? -17.552 -14.250 7.228 1.00 87.94 227 ALA A C 1
ATOM 1839 O O . ALA A 1 227 ? -17.865 -15.228 6.551 1.00 87.94 227 ALA A O 1
ATOM 1840 N N . THR A 1 228 ? -16.663 -13.351 6.792 1.00 83.06 228 THR A N 1
ATOM 1841 C CA . THR A 1 228 ? -15.983 -13.453 5.485 1.00 83.06 228 THR A CA 1
ATOM 1842 C C . THR A 1 228 ? -14.727 -14.326 5.511 1.00 83.06 228 THR A C 1
ATOM 1844 O O . THR A 1 228 ? -14.361 -14.913 4.496 1.00 83.06 228 THR A O 1
ATOM 1847 N N . VAL A 1 229 ? -14.080 -14.451 6.671 1.00 77.69 229 VAL A N 1
ATOM 1848 C CA . VAL A 1 229 ? -12.852 -15.232 6.889 1.00 77.69 229 VAL A CA 1
ATOM 1849 C C . VAL A 1 229 ? -13.157 -16.719 7.140 1.00 77.69 229 VAL A C 1
ATOM 1851 O O . VAL A 1 229 ? -12.241 -17.535 7.128 1.00 77.69 229 VAL A O 1
ATOM 1854 N N . GLY A 1 230 ? -14.427 -17.120 7.274 1.00 57.72 230 GLY A N 1
ATOM 1855 C CA . GLY A 1 230 ? -14.867 -18.485 7.618 1.00 57.72 230 GLY A CA 1
ATOM 1856 C C . GLY A 1 230 ? -14.350 -19.646 6.741 1.00 57.72 230 GLY A C 1
ATOM 1857 O O . GLY A 1 230 ? -14.447 -20.801 7.154 1.00 57.72 230 GLY A O 1
ATOM 1858 N N . GLN A 1 231 ? -13.750 -19.374 5.574 1.00 58.16 231 GLN A N 1
ATOM 1859 C CA . GLN A 1 231 ? -13.055 -20.366 4.729 1.00 58.16 231 GLN A CA 1
ATOM 1860 C C . GLN A 1 231 ? -11.546 -20.116 4.548 1.00 58.16 231 GLN A C 1
ATOM 1862 O O . GLN A 1 231 ? -10.880 -20.863 3.839 1.00 58.16 231 GLN A O 1
ATOM 1867 N N . ALA A 1 232 ? -10.987 -19.095 5.193 1.00 65.88 232 ALA A N 1
ATOM 1868 C CA . ALA A 1 232 ? -9.575 -18.752 5.097 1.00 65.88 232 ALA A CA 1
ATOM 1869 C C . ALA A 1 232 ? -8.678 -19.732 5.874 1.00 65.88 232 ALA A C 1
ATOM 1871 O O . ALA A 1 232 ? -9.154 -20.494 6.727 1.00 65.88 232 ALA A O 1
ATOM 1872 N N . ASP A 1 233 ? -7.379 -19.652 5.574 1.00 78.25 233 ASP A N 1
ATOM 1873 C CA . ASP A 1 233 ? -6.277 -20.361 6.230 1.00 78.25 233 ASP A CA 1
ATOM 1874 C C . ASP A 1 233 ? -6.361 -20.254 7.767 1.00 78.25 233 ASP A C 1
ATOM 1876 O O . ASP A 1 233 ? -6.749 -19.217 8.318 1.00 78.25 233 ASP A O 1
ATOM 1880 N N . ALA A 1 234 ? -5.979 -21.328 8.462 1.00 87.25 234 ALA A N 1
ATOM 1881 C CA . ALA A 1 234 ? -5.914 -21.400 9.918 1.00 87.25 234 ALA A CA 1
ATOM 1882 C C . ALA A 1 234 ? -5.102 -20.242 10.521 1.00 87.25 234 ALA A C 1
ATOM 1884 O O . ALA A 1 234 ? -5.481 -19.712 11.564 1.00 87.25 234 ALA A O 1
ATOM 1885 N N . ALA A 1 235 ? -4.049 -19.786 9.834 1.00 88.56 235 ALA A N 1
ATOM 1886 C CA . ALA A 1 235 ? -3.250 -18.644 10.275 1.00 88.56 235 ALA A CA 1
ATOM 1887 C C . ALA A 1 235 ? -4.059 -17.334 10.352 1.00 88.56 235 ALA A C 1
ATOM 1889 O O . ALA A 1 235 ? -3.893 -16.554 11.290 1.00 88.56 235 ALA A O 1
ATOM 1890 N N . VAL A 1 236 ? -4.968 -17.091 9.399 1.00 89.31 236 VAL A N 1
ATOM 1891 C CA . VAL A 1 236 ? -5.803 -15.875 9.380 1.00 89.31 236 VAL A CA 1
ATOM 1892 C C . VAL A 1 236 ? -6.855 -15.925 10.487 1.00 89.31 236 VAL A C 1
ATOM 1894 O O . VAL A 1 236 ? -7.127 -14.905 11.119 1.00 89.31 236 VAL A O 1
ATOM 1897 N N . ARG A 1 237 ? -7.407 -17.112 10.764 1.00 90.12 237 ARG A N 1
ATOM 1898 C CA . ARG A 1 237 ? -8.344 -17.318 11.880 1.00 90.12 237 ARG A CA 1
ATOM 1899 C C . ARG A 1 237 ? -7.667 -17.080 13.222 1.00 90.12 237 ARG A C 1
ATOM 1901 O O . ARG A 1 237 ? -8.179 -16.306 14.018 1.00 90.12 237 ARG A O 1
ATOM 1908 N N . GLN A 1 238 ? -6.478 -17.650 13.420 1.00 92.06 238 GLN A N 1
ATOM 1909 C CA . GLN A 1 238 ? -5.702 -17.425 14.637 1.00 92.06 238 GLN A CA 1
ATOM 1910 C C . GLN A 1 238 ? -5.381 -15.938 14.829 1.00 92.06 238 GLN A C 1
ATOM 1912 O O . GLN A 1 238 ? -5.550 -15.402 15.921 1.00 92.06 238 GLN A O 1
ATOM 1917 N N . ALA A 1 239 ? -4.976 -15.247 13.758 1.00 93.06 239 ALA A N 1
ATOM 1918 C CA . ALA A 1 239 ? -4.714 -13.815 13.822 1.00 93.06 239 ALA A CA 1
ATOM 1919 C C . ALA A 1 239 ? -5.964 -13.014 14.224 1.00 93.06 239 ALA A C 1
ATOM 1921 O O . ALA A 1 239 ? -5.835 -12.062 14.993 1.00 93.06 239 ALA A O 1
ATOM 1922 N N . LEU A 1 240 ? -7.149 -13.398 13.734 1.00 94.31 240 LEU A N 1
ATOM 1923 C CA . LEU A 1 240 ? -8.430 -12.791 14.099 1.00 94.31 240 LEU A CA 1
ATOM 1924 C C . LEU A 1 240 ? -8.810 -13.071 15.560 1.00 94.31 240 LEU A C 1
ATOM 1926 O O . LEU A 1 240 ? -9.275 -12.164 16.246 1.00 94.31 240 LEU A O 1
ATOM 1930 N N . ASP A 1 241 ? -8.573 -14.281 16.059 1.00 93.75 241 ASP A N 1
ATOM 1931 C CA . ASP A 1 241 ? -8.786 -14.603 17.473 1.00 93.75 241 ASP A CA 1
ATOM 1932 C C . ASP A 1 241 ? -7.879 -13.761 18.378 1.00 93.75 241 ASP A C 1
ATOM 1934 O O . ASP A 1 241 ? -8.313 -13.270 19.420 1.00 93.75 241 ASP A O 1
ATOM 1938 N N . ASP A 1 242 ? -6.640 -13.509 17.955 1.00 94.56 242 ASP A N 1
ATOM 1939 C CA . ASP A 1 242 ? -5.741 -12.604 18.671 1.00 94.56 242 ASP A CA 1
ATOM 1940 C C . ASP A 1 242 ? -6.231 -11.147 18.626 1.00 94.56 242 ASP A C 1
ATOM 1942 O O . ASP A 1 242 ? -6.108 -10.436 19.621 1.00 94.56 242 ASP A O 1
ATOM 1946 N N . VAL A 1 243 ? -6.853 -10.707 17.522 1.00 95.81 243 VAL A N 1
ATOM 1947 C CA . VAL A 1 243 ? -7.524 -9.393 17.454 1.00 95.81 243 VAL A CA 1
ATOM 1948 C C . VAL A 1 243 ? -8.681 -9.313 18.453 1.00 95.81 243 VAL A C 1
ATOM 1950 O O . VAL A 1 243 ? -8.809 -8.312 19.153 1.00 95.81 243 VAL A O 1
ATOM 1953 N N . LYS A 1 244 ? -9.501 -10.362 18.585 1.00 95.00 244 LYS A N 1
ATOM 1954 C CA . LYS A 1 244 ? -10.615 -10.387 19.552 1.00 95.00 244 LYS A CA 1
ATOM 1955 C C . LYS A 1 244 ? -10.141 -10.262 21.001 1.00 95.00 244 LYS A C 1
ATOM 1957 O O . LYS A 1 244 ? -10.798 -9.594 21.795 1.00 95.00 244 LYS A O 1
ATOM 1962 N N . LYS A 1 245 ? -8.982 -10.835 21.338 1.00 94.88 245 LYS A N 1
ATOM 1963 C CA . LYS A 1 245 ? -8.376 -10.698 22.675 1.00 94.88 245 LYS A CA 1
ATOM 1964 C C . LYS A 1 245 ? -7.938 -9.265 22.995 1.00 94.88 245 LYS A C 1
ATOM 1966 O O . LYS A 1 245 ? -7.843 -8.917 24.167 1.00 94.88 245 LYS A O 1
ATOM 1971 N N . LEU A 1 246 ? -7.693 -8.410 21.994 1.00 94.50 246 LEU A N 1
ATOM 1972 C CA . LEU A 1 246 ? -7.335 -7.005 22.242 1.00 94.50 246 LEU A CA 1
ATOM 1973 C C . LEU A 1 246 ? -8.470 -6.223 22.918 1.00 94.50 246 LEU A C 1
ATOM 1975 O O . LEU A 1 246 ? -8.190 -5.293 23.669 1.00 94.50 246 LEU A O 1
ATOM 1979 N N . PHE A 1 247 ? -9.734 -6.610 22.712 1.00 94.00 247 PHE A N 1
ATOM 1980 C CA . PHE A 1 247 ? -10.880 -5.956 23.359 1.00 94.00 247 PHE A CA 1
ATOM 1981 C C . PHE A 1 247 ? -10.817 -6.050 24.892 1.00 94.00 247 PHE A C 1
ATOM 1983 O O . PHE A 1 247 ? -11.172 -5.099 25.583 1.00 94.00 247 PHE A O 1
ATOM 1990 N N . GLU A 1 248 ? -10.280 -7.150 25.423 1.00 92.19 248 GLU A N 1
ATOM 1991 C CA . GLU A 1 248 ? -10.165 -7.389 26.868 1.00 92.19 248 GLU A CA 1
ATOM 1992 C C . GLU A 1 248 ? -9.098 -6.506 27.539 1.00 92.19 248 GLU A C 1
ATOM 1994 O O . GLU A 1 248 ? -9.089 -6.360 28.760 1.00 92.19 248 GLU A O 1
ATOM 1999 N N . GLN A 1 249 ? -8.206 -5.889 26.756 1.00 91.56 249 GLN A N 1
ATOM 2000 C CA . GLN A 1 249 ? -7.106 -5.061 27.265 1.00 91.56 249 GLN A CA 1
ATOM 2001 C C . GLN A 1 249 ? -7.519 -3.611 27.557 1.00 91.56 249 GLN A C 1
ATOM 2003 O O . GLN A 1 249 ? -6.739 -2.847 28.128 1.00 91.56 249 GLN A O 1
ATOM 2008 N N . PHE A 1 250 ? -8.735 -3.210 27.178 1.00 90.44 250 PHE A N 1
ATOM 2009 C CA . PHE A 1 250 ? -9.245 -1.869 27.445 1.00 90.44 250 PHE A CA 1
ATOM 2010 C C . PHE A 1 250 ? -9.708 -1.715 28.901 1.00 90.44 250 PHE A C 1
ATOM 2012 O O . PHE A 1 250 ? -10.113 -2.671 29.558 1.00 90.44 250 PHE A O 1
ATOM 2019 N N . LYS A 1 251 ? -9.702 -0.473 29.401 1.00 80.75 251 LYS A N 1
ATOM 2020 C CA . LYS A 1 251 ? -9.976 -0.105 30.805 1.00 80.75 251 LYS A CA 1
ATOM 2021 C C . LYS A 1 251 ? -11.207 -0.766 31.442 1.00 80.75 251 LYS A C 1
ATOM 2023 O O . LYS A 1 251 ? -11.177 -1.073 32.630 1.00 80.75 251 LYS A O 1
ATOM 2028 N N . TYR A 1 252 ? -12.288 -0.952 30.686 1.00 77.56 252 TYR A N 1
ATOM 2029 C CA . TYR A 1 252 ? -13.536 -1.527 31.198 1.00 77.56 252 TYR A CA 1
ATOM 2030 C C . TYR A 1 252 ? -13.571 -3.064 31.174 1.00 77.56 252 TYR A C 1
ATOM 2032 O O . TYR A 1 252 ? -14.586 -3.630 31.570 1.00 77.56 252 TYR A O 1
ATOM 2040 N N . GLN A 1 253 ? -12.485 -3.718 30.732 1.00 77.56 253 GLN A N 1
ATOM 2041 C CA . GLN A 1 253 ? -12.279 -5.175 30.706 1.00 77.56 253 GLN A CA 1
ATOM 2042 C C . GLN A 1 253 ? -13.462 -5.965 30.122 1.00 77.56 253 GLN A C 1
ATOM 2044 O O . GLN A 1 253 ? -13.741 -7.090 30.528 1.00 77.56 253 GLN A O 1
ATOM 2049 N N . ARG A 1 254 ? -14.178 -5.360 29.169 1.00 86.88 254 ARG A N 1
ATOM 2050 C CA . ARG A 1 254 ? -15.242 -6.018 28.408 1.00 86.88 254 ARG A CA 1
ATOM 2051 C C . ARG A 1 254 ? -14.619 -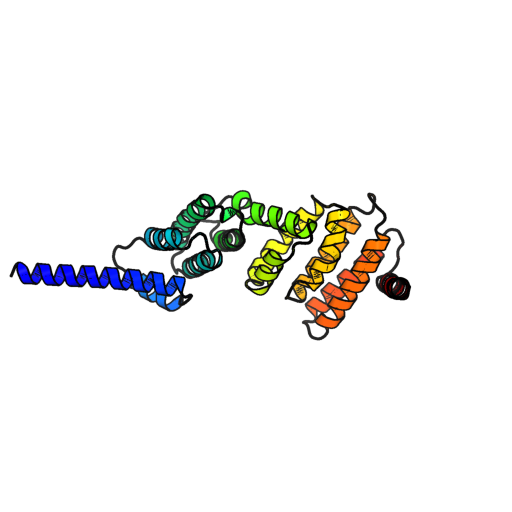6.819 27.276 1.00 86.88 254 ARG A C 1
ATOM 2053 O O . ARG A 1 254 ? -13.718 -6.332 26.596 1.00 86.88 254 ARG A O 1
ATOM 2060 N N . GLY A 1 255 ? -15.117 -8.027 27.054 1.00 88.56 255 GLY A N 1
ATOM 2061 C CA . GLY A 1 255 ? -14.668 -8.857 25.946 1.00 88.56 255 GLY A CA 1
ATOM 2062 C C . GLY A 1 255 ? -15.280 -8.425 24.615 1.00 88.56 255 GLY A C 1
ATOM 2063 O O . GLY A 1 255 ? -16.258 -7.675 24.556 1.00 88.56 255 GLY A O 1
ATOM 2064 N N . PHE A 1 256 ? -14.744 -8.970 23.523 1.00 90.75 256 PHE A N 1
ATOM 2065 C CA . PHE A 1 256 ? -15.348 -8.844 22.194 1.00 90.75 256 PHE A CA 1
ATOM 2066 C C . PHE A 1 256 ? -16.862 -9.179 22.174 1.00 90.75 256 PHE A C 1
ATOM 2068 O O . PHE A 1 256 ? -17.623 -8.368 21.636 1.00 90.75 256 PHE A O 1
ATOM 2075 N N . PRO A 1 257 ? -17.342 -10.287 22.789 1.00 90.69 257 PRO A N 1
ATOM 2076 C CA . PRO A 1 257 ? -18.769 -10.627 22.776 1.00 90.69 257 PRO A CA 1
ATOM 2077 C C . PRO A 1 257 ? -19.661 -9.574 23.449 1.00 90.69 257 PRO A C 1
ATOM 2079 O O . PRO A 1 257 ? -20.782 -9.341 22.995 1.00 90.69 257 PRO A O 1
ATOM 2082 N N . ASP A 1 258 ? -19.163 -8.906 24.494 1.00 91.50 258 ASP A N 1
ATOM 2083 C CA . ASP A 1 258 ? -19.910 -7.869 25.212 1.00 91.50 258 ASP A CA 1
ATOM 2084 C C . ASP A 1 258 ? -20.124 -6.643 24.319 1.00 91.50 258 ASP A C 1
ATOM 2086 O O . ASP A 1 258 ? -21.236 -6.124 24.205 1.00 91.50 258 ASP A O 1
ATOM 2090 N N . TYR A 1 259 ? -19.068 -6.200 23.632 1.00 91.19 259 TYR A N 1
ATOM 2091 C CA . TYR A 1 259 ? -19.142 -5.080 22.695 1.00 91.19 259 TYR A CA 1
ATOM 2092 C C . TYR A 1 259 ? -20.006 -5.399 21.469 1.00 91.19 259 TYR A C 1
ATOM 2094 O O . TYR A 1 259 ? -20.765 -4.542 21.011 1.00 91.19 259 TYR A O 1
ATOM 2102 N N . GLU A 1 260 ? -19.957 -6.635 20.969 1.00 90.12 260 GLU A N 1
ATOM 2103 C CA . GLU A 1 260 ? -20.830 -7.081 19.882 1.00 90.12 260 GLU A CA 1
ATOM 2104 C C . GLU A 1 260 ? -22.312 -7.095 20.309 1.00 90.12 260 GLU A C 1
ATOM 2106 O O . GLU A 1 260 ? -23.191 -6.672 19.550 1.00 90.12 260 GLU A O 1
ATOM 2111 N N . ALA A 1 261 ? -22.607 -7.540 21.535 1.00 89.88 261 ALA A N 1
ATOM 2112 C CA . ALA A 1 261 ? -23.955 -7.508 22.097 1.00 89.88 261 ALA A CA 1
ATOM 2113 C C . ALA A 1 261 ? -24.465 -6.069 22.268 1.00 89.88 261 ALA A C 1
ATOM 2115 O O . ALA A 1 261 ? -25.595 -5.767 21.877 1.00 89.88 261 ALA A O 1
ATOM 2116 N N . LEU A 1 262 ? -23.620 -5.163 22.773 1.00 89.62 262 LEU A N 1
ATOM 2117 C CA . LEU A 1 262 ? -23.940 -3.737 22.875 1.00 89.62 262 LEU A CA 1
ATOM 2118 C C . LEU A 1 262 ? -24.272 -3.138 21.504 1.00 89.62 262 LEU A C 1
ATOM 2120 O O . LEU A 1 262 ? -25.276 -2.440 21.380 1.00 89.62 262 LEU A O 1
ATOM 2124 N N . TYR A 1 263 ? -23.508 -3.461 20.456 1.00 89.25 263 TYR A N 1
ATOM 2125 C CA . TYR A 1 263 ? -23.812 -2.994 19.099 1.00 89.25 263 TYR A CA 1
ATOM 2126 C C . TYR A 1 263 ? -25.214 -3.421 18.639 1.00 89.25 263 TYR A C 1
ATOM 2128 O O . TYR A 1 263 ? -25.970 -2.610 18.102 1.00 89.25 263 TYR A O 1
ATOM 2136 N N . LYS A 1 264 ? -25.587 -4.688 18.872 1.00 88.12 264 LYS A N 1
ATOM 2137 C CA . LYS A 1 264 ? -26.915 -5.219 18.511 1.00 88.12 264 LYS A CA 1
ATOM 2138 C C . LYS A 1 264 ? -28.041 -4.495 19.253 1.00 88.12 264 LYS A C 1
ATOM 2140 O O . LYS A 1 264 ? -29.078 -4.236 18.649 1.00 88.12 264 LYS A O 1
ATOM 2145 N N . LEU A 1 265 ? -27.826 -4.135 20.519 1.00 86.06 265 LEU A N 1
ATOM 2146 C CA . LEU A 1 265 ? -28.787 -3.373 21.322 1.00 86.06 265 LEU A CA 1
ATOM 2147 C C . LEU A 1 265 ? -28.941 -1.930 20.824 1.00 86.06 265 LEU A C 1
ATOM 2149 O O . LEU A 1 265 ? -30.064 -1.467 20.661 1.00 86.06 265 LEU A O 1
ATOM 2153 N N . PHE A 1 266 ? -27.837 -1.237 20.526 1.00 81.06 266 PHE A N 1
ATOM 2154 C CA . PHE A 1 266 ? -27.876 0.152 20.048 1.00 81.06 266 PHE A CA 1
ATOM 2155 C C . PHE A 1 266 ? -28.424 0.303 18.623 1.00 81.06 266 PHE A C 1
ATOM 2157 O O . PHE A 1 266 ? -28.963 1.352 18.302 1.00 81.06 266 PHE A O 1
ATOM 2164 N N . LYS A 1 267 ? -28.315 -0.728 17.775 1.00 67.44 267 LYS A N 1
ATOM 2165 C CA . LYS A 1 267 ? -28.922 -0.753 16.430 1.00 67.44 267 LYS A CA 1
ATOM 2166 C C . LYS A 1 267 ? -30.419 -1.108 16.447 1.00 67.44 267 LYS A C 1
ATOM 2168 O O . LYS A 1 267 ? -31.101 -0.919 15.445 1.00 67.44 267 LYS A O 1
ATOM 2173 N N . GLY A 1 268 ? -30.905 -1.686 17.548 1.00 49.72 268 GLY A N 1
ATOM 2174 C CA . GLY A 1 268 ? -32.317 -2.017 17.764 1.00 49.72 268 GLY A CA 1
ATOM 2175 C C . GLY A 1 268 ? -33.165 -0.858 18.304 1.00 49.72 268 GLY A C 1
ATOM 2176 O O . GLY A 1 268 ? -34.354 -1.061 18.548 1.00 49.72 268 GLY A O 1
ATOM 2177 N N . LEU A 1 269 ? -32.556 0.316 18.496 1.00 42.62 269 LEU A N 1
ATOM 2178 C CA . LEU A 1 269 ? -33.184 1.606 18.798 1.00 42.62 269 LEU A CA 1
ATOM 2179 C C . LEU A 1 269 ? -33.172 2.490 17.545 1.00 42.62 269 LEU A C 1
ATOM 2181 O O . LEU A 1 269 ? -34.121 3.290 17.405 1.00 42.62 269 LEU A O 1
#

Secondary structure (DSSP, 8-state):
-HHHHHHHHHHHHHHHHHHHHHHHHHHHTT-HHHHHHHHHT-SS--HHHHHHHHHHHHTT-HHHHHHHHHHHHT-S-HHHHHHHHHHHHHHHHHTTGGGSHHHHHHHHHHHTTTTT----GGGTHHHHHHHHHHHHHTT--HHHHHHHHH-HHHHHHHHHHHHHHHHHS--HHHHHHHTTHHHHSSSHHHHHHHHHHHHHHHHHTTTTS--HHHHHHHHHHHHHHHHHHTTS-HHHHHHHHHHHHHGGGSTT---HHHHHHHHHHHHT-